Protein AF-A0A927JAA0-F1 (afdb_monomer)

Secondary structure (DSSP, 8-state):
----SSSSSSSTTS-TTHHHHHHHHHHHHHHHHHTTT---HHHHHHHHHHHHHHHHHHHHHPPP-THHHHHHHHHHHHHHHHHHHHHHHHHS-EEEE--SSS-EEEEE--SSSPPPGGG--EEESS--TT--PPPPPHHHHHHHHHHHHHHHHHHHHHHHHHHHHHHHHHHHHHSPPPP---

Mean predicted aligned error: 11.74 Å

Sequence (182 aa):
MAAREGVTRQRSGRSRTKWLTAAFWLVALAFGYRLAGTVTWVEWLLFAAVAAGLTGMWWQRRRRTRLSLVSGIACVLLAAPAVWLSVAVIRAPANLPVDSVGARVVQCGSVVAPVEASELTVSVVRGPPNESYSPVPQTWLETRCAQKLRYRLMSAAGLSVVAALIAVRAVGHFRPPAPLRD

Nearest PDB structures (foldseek):
  6ly8-assembly1_G  TM=2.386E-01  e=1.817E+00  Thermus thermophilus HB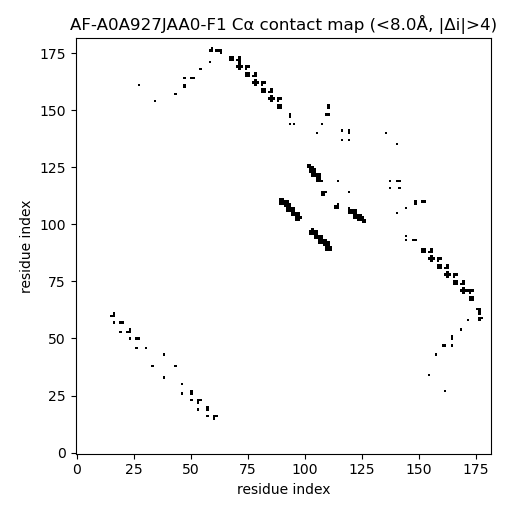8

Radius of gyration: 25.17 Å; Cα contacts (8 Å, |Δi|>4): 165; chains: 1; bounding box: 72×40×72 Å

pLDDT: mean 76.04, std 12.3, range [42.97, 90.69]

Solvent-accessible surface area (backbone atoms only — not comparable to full-atom values): 10707 Å² total; per-residue (Å²): 143,90,87,85,85,79,78,82,81,75,77,81,76,75,53,91,54,58,62,47,54,51,51,46,50,50,52,51,48,56,48,60,58,40,68,77,72,78,74,50,74,66,56,52,51,52,50,50,52,52,50,48,49,44,46,52,57,42,56,77,67,50,73,92,51,87,64,32,55,61,53,18,51,53,27,47,65,57,18,52,57,31,44,50,48,22,53,47,53,37,64,41,63,41,78,41,76,77,55,93,90,46,47,34,33,34,63,34,37,18,70,83,55,63,60,57,74,92,70,62,50,82,44,76,61,72,64,79,95,80,71,91,78,78,85,80,58,66,72,59,53,46,53,52,43,53,50,52,46,51,51,41,51,52,53,24,58,46,30,42,53,55,19,49,54,33,41,55,49,20,52,59,37,76,47,80,62,75,80,83,80,129

Foldseek 3Di:
DDDDPPDPPPPPPPPPLPVLVVVLVVLLVVVVVCLVPDDDPVNLVVSLVSLVVSLVVNLQRDDQDPCLLVLLVVLLVVLVVLLVVLVCLQQDWDWDADDDPFRKIWTFGGLVDTDDLVPIDIDGPDDDDDDDDDD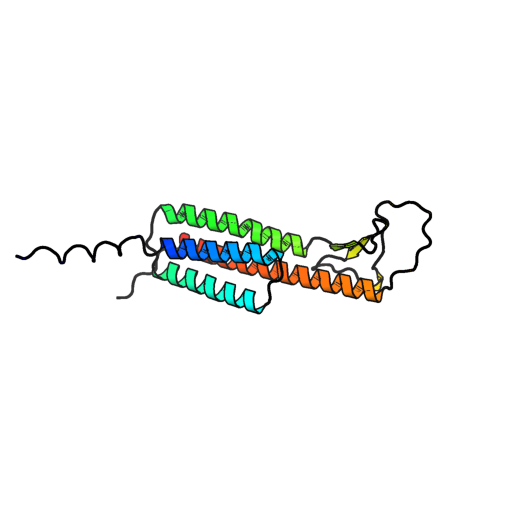DDSVVVVVVSVVSNVSSNVSSVSSNSSSVSSNSSSVSSVDHRDDDDD

Structure (mmCIF, N/CA/C/O backbone):
data_AF-A0A927JAA0-F1
#
_entry.id   AF-A0A927JAA0-F1
#
loop_
_atom_site.group_PDB
_atom_site.id
_atom_site.type_symbol
_atom_site.label_atom_id
_atom_site.label_alt_id
_atom_site.label_comp_id
_atom_site.label_asym_id
_atom_site.label_entity_id
_atom_site.label_seq_id
_atom_site.pdbx_PDB_ins_code
_atom_site.Cartn_x
_atom_site.Cartn_y
_atom_site.Cartn_z
_atom_site.occupancy
_atom_site.B_iso_or_equiv
_atom_site.auth_seq_id
_atom_site.auth_comp_id
_atom_site.auth_asym_id
_atom_site.auth_atom_id
_atom_site.pdbx_PDB_model_num
ATOM 1 N N . MET A 1 1 ? -33.475 -29.900 46.852 1.00 47.53 1 MET A N 1
ATOM 2 C CA . MET A 1 1 ? -32.516 -30.214 45.768 1.00 47.53 1 MET A CA 1
ATOM 3 C C . MET A 1 1 ? -32.702 -29.203 44.643 1.00 47.53 1 MET A C 1
ATOM 5 O O . MET A 1 1 ? -33.489 -29.441 43.745 1.00 47.53 1 MET A O 1
ATOM 9 N N . ALA A 1 2 ? -32.063 -28.037 44.733 1.00 51.12 2 ALA A N 1
ATOM 10 C CA . ALA A 1 2 ? -32.176 -26.983 43.721 1.00 51.12 2 ALA A CA 1
ATOM 11 C C . ALA A 1 2 ? -30.943 -26.076 43.805 1.00 51.12 2 ALA A C 1
ATOM 13 O O . ALA A 1 2 ? -30.966 -25.056 44.481 1.00 51.12 2 ALA A O 1
ATOM 14 N N . ALA A 1 3 ? -29.829 -26.494 43.204 1.00 50.59 3 ALA A N 1
ATOM 15 C CA . ALA A 1 3 ? -28.636 -25.654 43.092 1.00 50.59 3 ALA A CA 1
ATOM 16 C C . ALA A 1 3 ? -27.654 -26.251 42.078 1.00 50.59 3 ALA A C 1
ATOM 18 O O . ALA A 1 3 ? -26.661 -26.850 42.484 1.00 50.59 3 ALA A O 1
ATOM 19 N N . ARG A 1 4 ? -27.920 -26.139 40.764 1.00 52.31 4 ARG A N 1
ATOM 20 C CA . ARG A 1 4 ? -26.875 -26.367 39.738 1.00 52.31 4 ARG A CA 1
ATOM 21 C C . ARG A 1 4 ? -27.170 -25.841 38.324 1.00 52.31 4 ARG A C 1
ATOM 23 O O . ARG A 1 4 ? -26.596 -26.338 37.369 1.00 52.31 4 ARG A O 1
ATOM 30 N N . GLU A 1 5 ? -27.971 -24.786 38.175 1.00 49.81 5 GLU A N 1
ATOM 31 C CA . GLU A 1 5 ? -28.212 -24.154 36.857 1.00 49.81 5 GLU A CA 1
ATOM 32 C C . GLU A 1 5 ? -27.571 -22.760 36.700 1.00 49.81 5 GLU A C 1
ATOM 34 O O . GLU A 1 5 ? -27.777 -22.070 35.707 1.00 49.81 5 GLU A O 1
ATOM 39 N N . GLY A 1 6 ? -26.744 -22.327 37.657 1.00 46.19 6 GLY A N 1
ATOM 40 C CA . GLY A 1 6 ? -26.206 -20.958 37.686 1.00 46.19 6 GLY A CA 1
ATOM 41 C C . GLY A 1 6 ? -24.868 -20.714 36.973 1.00 46.19 6 GLY A C 1
ATOM 42 O O . GLY A 1 6 ? -24.450 -19.565 36.876 1.00 46.19 6 GLY A O 1
ATOM 43 N N . VAL A 1 7 ? -24.154 -21.739 36.490 1.00 50.47 7 VAL A N 1
ATOM 44 C CA . VAL A 1 7 ? -22.711 -21.589 36.168 1.00 50.47 7 VAL A CA 1
ATOM 45 C C . VAL A 1 7 ? -22.408 -21.327 34.681 1.00 50.47 7 VAL A C 1
ATOM 47 O O . VAL A 1 7 ? -21.318 -20.866 34.344 1.00 50.47 7 VAL A O 1
ATOM 50 N N . THR A 1 8 ? -23.348 -21.516 33.754 1.00 47.62 8 THR A N 1
ATOM 51 C CA . THR A 1 8 ? -23.054 -21.382 32.308 1.00 47.62 8 THR A CA 1
ATOM 52 C C . THR A 1 8 ? -23.309 -19.993 31.712 1.00 47.62 8 THR A C 1
ATOM 54 O O . THR A 1 8 ? -22.854 -19.719 30.601 1.00 47.62 8 THR A O 1
ATOM 57 N N . ARG A 1 9 ? -23.946 -19.059 32.433 1.00 46.44 9 ARG A N 1
ATOM 58 C CA . ARG A 1 9 ? -24.308 -17.733 31.881 1.00 46.44 9 ARG A CA 1
ATOM 59 C C . ARG A 1 9 ? -23.312 -16.599 32.148 1.00 46.44 9 ARG A C 1
ATOM 61 O O . ARG A 1 9 ? -23.582 -15.464 31.770 1.00 46.44 9 ARG A O 1
ATOM 68 N N . GLN A 1 10 ? -22.153 -16.879 32.748 1.00 45.16 10 GLN A N 1
ATOM 69 C CA . GLN A 1 10 ? -21.230 -15.831 33.218 1.00 45.16 10 GLN A CA 1
ATOM 70 C C . GLN A 1 10 ? -19.945 -15.655 32.379 1.00 45.16 10 GLN A C 1
ATOM 72 O O . GLN A 1 10 ? -19.089 -14.843 32.723 1.00 45.16 10 GLN A O 1
ATOM 77 N N . ARG A 1 11 ? -19.800 -16.351 31.237 1.00 44.94 11 ARG A N 1
ATOM 78 C CA . ARG A 1 11 ? -18.613 -16.238 30.351 1.00 44.94 11 ARG A CA 1
ATOM 79 C C . ARG A 1 11 ? -18.788 -15.381 29.086 1.00 44.94 11 ARG A C 1
ATOM 81 O O . ARG A 1 11 ? -17.834 -15.250 28.324 1.00 44.94 11 ARG A O 1
ATOM 88 N N . SER A 1 12 ? -19.940 -14.743 28.858 1.00 47.41 12 SER A N 1
ATOM 89 C CA . SER A 1 12 ? -20.167 -13.904 27.659 1.00 47.41 12 SER A CA 1
ATOM 90 C C . SER A 1 12 ? -19.719 -12.438 27.810 1.00 47.41 12 SER A C 1
ATOM 92 O O . SER A 1 12 ? -19.700 -11.685 26.836 1.00 47.41 12 SER A O 1
ATOM 94 N N . GLY A 1 13 ? -19.295 -12.025 29.010 1.00 42.97 13 GLY A N 1
ATOM 95 C CA . GLY A 1 13 ? -18.894 -10.647 29.327 1.00 42.97 13 GLY A CA 1
ATOM 96 C C . GLY A 1 13 ? -17.455 -10.266 28.954 1.00 42.97 13 GLY A C 1
ATOM 97 O O . GLY A 1 13 ? -17.023 -9.150 29.251 1.00 42.97 13 GLY A O 1
ATOM 98 N N . ARG A 1 14 ? -16.678 -11.150 28.308 1.00 46.53 14 ARG A N 1
ATOM 99 C CA . ARG A 1 14 ? -15.284 -10.868 27.917 1.00 46.53 14 ARG A CA 1
ATOM 100 C C . ARG A 1 14 ? -15.248 -9.951 26.689 1.00 46.53 14 ARG A C 1
ATOM 102 O O . ARG A 1 14 ? -15.023 -10.398 25.576 1.00 46.53 14 ARG A O 1
ATOM 109 N N . SER A 1 15 ? -15.511 -8.661 26.922 1.00 55.09 15 SER A N 1
ATOM 110 C CA . SER A 1 15 ? -15.335 -7.507 26.025 1.00 55.09 15 SER A CA 1
ATOM 111 C C . SER A 1 15 ? -15.461 -7.838 24.529 1.00 55.09 15 SER A C 1
ATOM 113 O O . SER A 1 15 ? -14.474 -8.080 23.833 1.00 55.09 15 SER A O 1
ATOM 115 N N . ARG A 1 16 ? -16.705 -7.802 24.038 1.00 64.12 16 ARG A N 1
ATOM 116 C CA . ARG A 1 16 ? -17.147 -8.132 22.667 1.00 64.12 16 ARG A CA 1
ATOM 117 C C . ARG A 1 16 ? -16.381 -7.428 21.531 1.00 64.12 16 ARG A C 1
ATOM 119 O O . ARG A 1 16 ? -16.588 -7.773 20.376 1.00 64.12 16 ARG A O 1
ATOM 126 N N . THR A 1 17 ? -15.533 -6.448 21.836 1.00 70.25 17 THR A N 1
ATOM 127 C CA . THR A 1 17 ? -14.719 -5.676 20.886 1.00 70.25 17 THR A CA 1
ATOM 128 C C . THR A 1 17 ? -13.230 -6.034 20.899 1.00 70.25 17 THR A C 1
ATOM 130 O O . THR A 1 17 ? -12.548 -5.727 19.925 1.00 70.25 17 THR A O 1
ATOM 133 N N . LYS A 1 18 ? -12.709 -6.710 21.938 1.00 77.12 18 LYS A N 1
ATOM 134 C CA . LYS A 1 18 ? -11.283 -7.093 22.010 1.00 77.12 18 LYS A CA 1
ATOM 135 C C . LYS A 1 18 ? -10.901 -8.085 20.912 1.00 77.12 18 LYS A C 1
ATOM 137 O O . LYS A 1 18 ? -9.881 -7.897 20.259 1.00 77.12 18 LYS A O 1
ATOM 142 N N . TRP A 1 19 ? -11.746 -9.089 20.670 1.00 81.44 19 TRP A N 1
ATOM 143 C CA . TRP A 1 19 ? -11.506 -10.077 19.614 1.00 81.44 19 TRP A CA 1
ATOM 144 C C . TRP A 1 19 ? -11.572 -9.453 18.211 1.00 81.44 19 TRP A C 1
ATOM 146 O O . TRP A 1 19 ? -10.773 -9.821 17.364 1.00 81.44 19 TRP A O 1
ATOM 156 N N . LEU A 1 20 ? -12.447 -8.460 17.982 1.00 79.75 20 LEU A N 1
ATOM 157 C CA . LEU A 1 20 ? -12.534 -7.732 16.704 1.00 79.75 20 LEU A CA 1
ATOM 158 C C . LEU A 1 20 ? -11.251 -6.953 16.406 1.00 79.75 20 LEU A C 1
ATOM 160 O O . LEU A 1 20 ? -10.805 -6.898 15.264 1.00 79.75 20 LEU A O 1
ATOM 164 N N . THR A 1 21 ? -10.657 -6.339 17.430 1.00 81.25 21 THR A N 1
ATOM 165 C CA . THR A 1 21 ? -9.373 -5.646 17.287 1.00 81.25 21 THR A CA 1
ATOM 166 C C . THR A 1 21 ? -8.230 -6.627 17.058 1.00 81.25 21 THR A C 1
ATOM 168 O O . THR A 1 21 ? -7.418 -6.388 16.172 1.00 81.25 21 THR A O 1
ATOM 171 N N . ALA A 1 22 ? -8.191 -7.746 17.787 1.00 84.19 22 ALA A N 1
ATOM 172 C CA . ALA A 1 22 ? -7.193 -8.789 17.558 1.00 84.19 22 ALA A CA 1
ATOM 173 C C . ALA A 1 22 ? -7.302 -9.381 16.142 1.00 84.19 22 ALA A C 1
ATOM 175 O O . ALA A 1 22 ? -6.302 -9.461 15.441 1.00 84.19 22 ALA A O 1
ATOM 176 N N . ALA A 1 23 ? -8.516 -9.712 15.690 1.00 84.12 23 ALA A N 1
ATOM 177 C CA . ALA A 1 23 ? -8.771 -10.225 14.347 1.00 84.12 23 ALA A CA 1
ATOM 178 C C . ALA A 1 23 ? -8.345 -9.227 13.263 1.00 84.12 23 ALA A C 1
ATOM 180 O O . ALA A 1 23 ? -7.686 -9.618 12.307 1.00 84.12 23 ALA A O 1
ATOM 181 N N . PHE A 1 24 ? -8.653 -7.936 13.433 1.00 85.06 24 PHE A N 1
ATOM 182 C CA . PHE A 1 24 ? -8.210 -6.898 12.500 1.00 85.06 24 PHE A CA 1
ATOM 183 C C . PHE A 1 24 ? -6.682 -6.854 12.381 1.00 85.06 24 PHE A C 1
ATOM 185 O O . PHE A 1 24 ? -6.163 -6.840 11.270 1.00 85.06 24 PHE A O 1
ATOM 192 N N . TRP A 1 25 ? -5.963 -6.874 13.507 1.00 84.19 25 TRP A N 1
ATOM 193 C CA . TRP A 1 25 ? -4.500 -6.846 13.488 1.00 84.19 25 TRP A CA 1
ATOM 194 C C . TRP A 1 25 ? -3.886 -8.132 12.949 1.00 84.19 25 TRP A C 1
ATOM 196 O O . TRP A 1 25 ? -2.912 -8.055 12.212 1.00 84.19 25 TRP A O 1
ATOM 206 N N . LEU A 1 26 ? -4.462 -9.297 13.250 1.00 85.75 26 LEU A N 1
ATOM 207 C CA . LEU A 1 26 ? -4.025 -10.563 12.660 1.00 85.75 26 LEU A CA 1
ATOM 208 C C . LEU A 1 26 ? -4.194 -10.551 11.141 1.00 85.75 26 LEU A C 1
ATOM 210 O O . LEU A 1 26 ? -3.274 -10.937 10.430 1.00 85.75 26 LEU A O 1
ATOM 214 N N . VAL A 1 27 ? -5.328 -10.053 10.643 1.00 84.06 27 VAL A N 1
ATOM 215 C CA . VAL A 1 27 ? -5.574 -9.904 9.203 1.00 84.06 27 VAL A CA 1
ATOM 216 C C . VAL A 1 27 ? -4.600 -8.891 8.593 1.00 84.06 27 VAL A C 1
ATOM 218 O O . VAL A 1 27 ? -3.991 -9.192 7.574 1.00 84.06 27 VAL A O 1
ATOM 221 N N . ALA A 1 28 ? -4.374 -7.740 9.234 1.00 81.25 28 ALA A N 1
ATOM 222 C CA . ALA A 1 28 ? -3.408 -6.736 8.777 1.00 81.25 28 ALA A CA 1
ATOM 223 C C . ALA A 1 28 ? -1.961 -7.261 8.752 1.00 81.25 28 ALA A C 1
ATOM 225 O O . ALA A 1 28 ? -1.243 -7.006 7.790 1.00 81.25 28 ALA A O 1
ATOM 226 N N . LEU A 1 29 ? -1.539 -8.019 9.769 1.00 81.38 29 LEU A N 1
ATOM 227 C CA . LEU A 1 29 ? -0.203 -8.617 9.850 1.00 81.38 29 LEU A CA 1
ATOM 228 C C . LEU A 1 29 ? -0.022 -9.756 8.846 1.00 81.38 29 LEU A C 1
ATOM 230 O O . LEU A 1 29 ? 0.979 -9.777 8.136 1.00 81.38 29 LEU A O 1
ATOM 234 N N . ALA A 1 30 ? -0.987 -10.674 8.747 1.00 79.81 30 ALA A N 1
ATOM 235 C CA . ALA A 1 30 ? -0.955 -11.762 7.768 1.00 79.81 30 ALA A CA 1
ATOM 236 C C . ALA A 1 30 ? -0.881 -11.211 6.340 1.00 79.81 30 ALA A C 1
ATOM 238 O O . ALA A 1 30 ? -0.156 -11.727 5.490 1.00 79.81 30 ALA A O 1
ATOM 239 N N . PHE A 1 31 ? -1.598 -10.119 6.098 1.00 76.25 31 PHE A N 1
ATOM 240 C CA . PHE A 1 31 ? -1.604 -9.444 4.821 1.00 76.25 31 PHE A CA 1
ATOM 241 C C . PHE A 1 31 ? -0.304 -8.660 4.555 1.00 76.25 31 PHE A C 1
ATOM 243 O O . PHE A 1 31 ? 0.268 -8.767 3.472 1.00 76.25 31 PHE A O 1
ATOM 250 N N . GLY A 1 32 ? 0.233 -7.958 5.560 1.00 72.00 32 GLY A N 1
ATOM 251 C CA . GLY A 1 32 ? 1.558 -7.330 5.504 1.00 72.00 32 GLY A CA 1
ATOM 252 C C . GLY A 1 32 ? 2.691 -8.331 5.249 1.00 72.00 32 GLY A C 1
ATOM 253 O O . GLY A 1 32 ? 3.619 -8.034 4.503 1.00 72.00 32 GLY A O 1
ATOM 254 N N . TYR A 1 33 ? 2.584 -9.542 5.798 1.00 72.94 33 TYR A N 1
ATOM 255 C CA . TYR A 1 33 ? 3.512 -10.641 5.529 1.00 72.94 33 TYR A CA 1
ATOM 256 C C . TYR A 1 33 ? 3.378 -11.164 4.090 1.00 72.94 33 TYR A C 1
ATOM 258 O O . TYR A 1 33 ? 4.373 -11.353 3.394 1.00 72.94 33 TYR A O 1
ATOM 266 N N . ARG A 1 34 ? 2.143 -11.344 3.604 1.00 70.56 34 ARG A N 1
ATOM 267 C CA . ARG A 1 34 ? 1.860 -11.802 2.232 1.00 70.56 34 ARG A CA 1
ATOM 268 C C . ARG A 1 34 ? 2.275 -10.797 1.155 1.00 70.56 34 ARG A C 1
ATOM 270 O O . ARG A 1 34 ? 2.647 -11.226 0.064 1.00 70.56 34 ARG A O 1
ATOM 277 N N . LEU A 1 35 ? 2.271 -9.498 1.462 1.00 65.06 35 LEU A N 1
ATOM 278 C CA . LEU A 1 35 ? 2.761 -8.406 0.605 1.00 65.06 35 LEU A CA 1
ATOM 279 C C . LEU A 1 35 ? 4.211 -8.616 0.120 1.00 65.06 35 LEU A C 1
ATOM 281 O O . LEU A 1 35 ? 4.576 -8.081 -0.924 1.00 65.06 35 LEU A O 1
ATOM 285 N N . ALA A 1 36 ? 5.014 -9.415 0.832 1.00 58.34 36 ALA A N 1
ATOM 286 C CA . ALA A 1 36 ? 6.379 -9.770 0.440 1.00 58.34 36 ALA A CA 1
ATOM 287 C C . ALA A 1 36 ? 6.467 -10.903 -0.607 1.00 58.34 36 ALA A C 1
ATOM 289 O O . ALA A 1 36 ? 7.543 -11.131 -1.154 1.00 58.34 36 ALA A O 1
ATOM 290 N N . GLY A 1 37 ? 5.368 -11.621 -0.871 1.00 55.81 37 GLY A N 1
ATOM 291 C CA . GLY A 1 37 ? 5.360 -12.857 -1.659 1.00 55.81 37 GLY A CA 1
ATOM 292 C C . GLY A 1 37 ? 4.759 -12.711 -3.052 1.00 55.81 37 GLY A C 1
ATOM 293 O O . GLY A 1 37 ? 5.485 -12.694 -4.032 1.00 55.81 37 GLY A O 1
ATOM 294 N N . THR A 1 38 ? 3.434 -12.651 -3.163 1.00 60.00 38 THR A N 1
ATOM 295 C CA . THR A 1 38 ? 2.709 -12.784 -4.445 1.00 60.00 38 THR A CA 1
ATOM 296 C C . THR A 1 38 ? 1.216 -12.506 -4.218 1.00 60.00 38 THR A C 1
ATOM 298 O O . THR A 1 38 ? 0.401 -13.423 -4.283 1.00 60.00 38 THR A O 1
ATOM 301 N N . VAL A 1 39 ? 0.830 -11.276 -3.866 1.00 64.69 39 VAL A N 1
ATOM 302 C CA . VAL A 1 39 ? -0.591 -10.977 -3.591 1.00 64.69 39 VAL A CA 1
ATOM 303 C C . VAL A 1 39 ? -1.339 -10.710 -4.895 1.00 64.69 39 VAL A C 1
ATOM 305 O O . VAL A 1 39 ? -0.998 -9.787 -5.638 1.00 64.69 39 VAL A O 1
ATOM 308 N N . THR A 1 40 ? -2.373 -11.499 -5.169 1.00 76.19 40 THR A N 1
ATOM 309 C CA . THR A 1 40 ? -3.271 -11.297 -6.316 1.00 76.19 40 THR A CA 1
ATOM 310 C C . THR A 1 40 ? -4.275 -10.168 -6.051 1.00 76.19 40 THR A C 1
ATOM 312 O O . THR A 1 40 ? -4.610 -9.864 -4.908 1.00 76.19 40 THR A O 1
ATOM 315 N N . TRP A 1 41 ? -4.811 -9.538 -7.103 1.00 69.19 41 TRP A N 1
ATOM 316 C CA . TRP A 1 41 ? -5.827 -8.477 -6.970 1.00 69.19 41 TRP A CA 1
ATOM 317 C C . TRP A 1 41 ? -7.093 -8.943 -6.222 1.00 69.19 41 TRP A C 1
ATOM 319 O O . TRP A 1 41 ? -7.732 -8.156 -5.528 1.00 69.19 41 TRP A O 1
ATOM 329 N N . VAL A 1 42 ? -7.433 -10.233 -6.313 1.00 77.62 42 VAL A N 1
ATOM 330 C CA . VAL A 1 42 ? -8.558 -10.832 -5.580 1.00 77.62 42 VAL A CA 1
ATOM 331 C C . VAL A 1 42 ? -8.280 -10.847 -4.077 1.00 77.62 42 VAL A C 1
ATOM 333 O O . VAL A 1 42 ? -9.148 -10.488 -3.285 1.00 77.62 42 VAL A O 1
ATOM 336 N N . GLU A 1 43 ? -7.060 -11.198 -3.667 1.00 79.06 43 GLU A N 1
ATOM 337 C CA . GLU A 1 43 ? -6.657 -11.179 -2.256 1.00 79.06 43 GLU A CA 1
ATOM 338 C C . GLU A 1 43 ? -6.674 -9.757 -1.674 1.00 79.06 43 GLU A C 1
ATOM 340 O O . GLU A 1 43 ? -7.047 -9.583 -0.513 1.00 79.06 43 GLU A O 1
ATOM 345 N N . TRP A 1 44 ? -6.364 -8.735 -2.484 1.00 74.12 44 TRP A N 1
ATOM 346 C CA . TRP A 1 44 ? -6.531 -7.325 -2.106 1.00 74.12 44 TRP A CA 1
ATOM 347 C C . TRP A 1 44 ? -7.984 -6.972 -1.787 1.00 74.12 44 TRP A C 1
ATOM 349 O O . TRP A 1 44 ? -8.259 -6.352 -0.757 1.00 74.12 44 TRP A O 1
ATOM 359 N N . LEU A 1 45 ? -8.920 -7.386 -2.645 1.00 79.56 45 LEU A N 1
ATOM 360 C CA . LEU A 1 45 ? -10.347 -7.138 -2.435 1.00 79.56 45 LEU A CA 1
ATOM 361 C C . LEU A 1 45 ? -10.889 -7.903 -1.230 1.00 79.56 45 LEU A C 1
ATOM 363 O O . LEU A 1 45 ? -11.639 -7.335 -0.437 1.00 79.56 45 LEU A O 1
ATOM 367 N N . LEU A 1 46 ? -10.481 -9.161 -1.054 1.00 84.00 46 LEU A N 1
ATOM 368 C CA . LEU A 1 46 ? -10.867 -9.966 0.104 1.00 84.00 46 LEU A CA 1
ATOM 369 C C . LEU A 1 46 ? -10.357 -9.345 1.406 1.00 84.00 46 LEU A C 1
ATOM 371 O O . LEU A 1 46 ? -11.126 -9.200 2.357 1.00 84.00 46 LEU A O 1
ATOM 375 N N 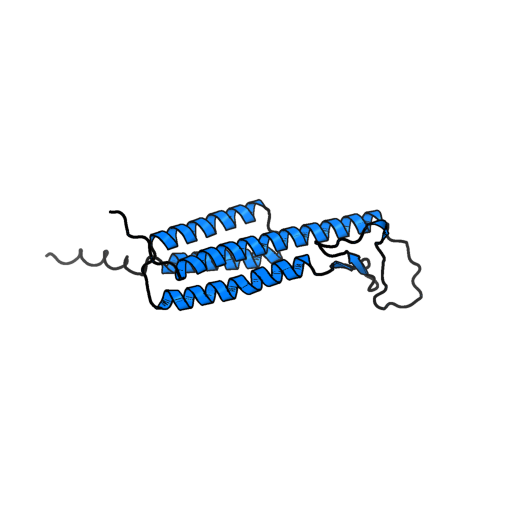. PHE A 1 47 ? -9.093 -8.917 1.441 1.00 82.38 47 PHE A N 1
ATOM 376 C CA . PHE A 1 47 ? -8.538 -8.200 2.586 1.00 82.38 47 PHE A CA 1
ATOM 377 C C . PHE A 1 47 ? -9.330 -6.925 2.881 1.00 82.38 47 PHE A C 1
ATOM 379 O O . PHE A 1 47 ? -9.752 -6.717 4.021 1.00 82.38 47 PHE A O 1
ATOM 386 N N . ALA A 1 48 ? -9.579 -6.102 1.859 1.00 81.69 48 ALA A N 1
ATOM 387 C CA . ALA A 1 48 ? -10.325 -4.861 2.013 1.00 81.69 48 ALA A CA 1
ATOM 388 C C . ALA A 1 48 ? -11.742 -5.112 2.545 1.00 81.69 48 ALA A C 1
ATOM 390 O O . ALA A 1 48 ? -12.162 -4.449 3.495 1.00 81.69 48 ALA A O 1
ATOM 391 N N . ALA A 1 49 ? -12.448 -6.108 2.006 1.00 84.62 49 ALA A N 1
ATOM 392 C CA . ALA A 1 49 ? -13.791 -6.481 2.437 1.00 84.62 49 ALA A CA 1
ATOM 393 C C . ALA A 1 49 ? -13.816 -6.975 3.894 1.00 84.62 49 ALA A C 1
ATOM 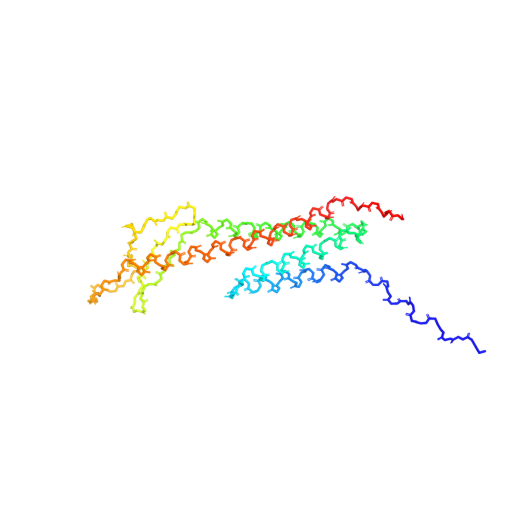395 O O . ALA A 1 49 ? -14.626 -6.500 4.695 1.00 84.62 49 ALA A O 1
ATOM 396 N N . VAL A 1 50 ? -12.903 -7.877 4.273 1.00 86.06 50 VAL A N 1
ATOM 397 C CA . VAL A 1 50 ? -12.818 -8.414 5.643 1.00 86.06 50 VAL A CA 1
ATOM 398 C C . VAL A 1 50 ? -12.446 -7.314 6.639 1.00 86.06 50 VAL A C 1
ATOM 400 O O . VAL A 1 50 ? -13.091 -7.170 7.681 1.00 86.06 50 VAL A O 1
ATOM 403 N N . ALA A 1 51 ? -11.441 -6.495 6.324 1.00 83.50 51 ALA A N 1
ATOM 404 C CA . ALA A 1 51 ? -10.996 -5.401 7.182 1.00 83.50 51 ALA A CA 1
ATOM 405 C C . ALA A 1 51 ? -12.069 -4.308 7.334 1.00 83.50 51 ALA A C 1
ATOM 407 O O . ALA A 1 51 ? -12.279 -3.802 8.445 1.00 83.50 51 ALA A O 1
ATOM 408 N N . ALA A 1 52 ? -12.782 -3.974 6.253 1.00 82.19 52 ALA A N 1
ATOM 409 C CA . ALA A 1 52 ? -13.915 -3.054 6.283 1.00 82.19 52 ALA A CA 1
ATOM 410 C C . ALA A 1 52 ? -15.066 -3.616 7.128 1.00 82.19 52 ALA A C 1
ATOM 412 O O . ALA A 1 52 ? -15.569 -2.913 8.005 1.00 82.19 52 ALA A O 1
ATOM 413 N N . GLY A 1 53 ? -15.419 -4.894 6.955 1.00 83.31 53 GLY A N 1
ATOM 414 C CA . GLY A 1 53 ? -16.440 -5.572 7.759 1.00 83.31 53 GLY A CA 1
ATOM 415 C C . GLY A 1 53 ? -16.102 -5.582 9.252 1.00 83.31 53 GLY A C 1
ATOM 416 O O . GLY A 1 53 ? -16.930 -5.203 10.085 1.00 83.31 53 GLY A O 1
ATOM 417 N N . LEU A 1 54 ? -14.859 -5.923 9.610 1.00 83.50 54 LEU A N 1
ATOM 418 C CA . LEU A 1 54 ? -14.374 -5.874 10.995 1.00 83.50 54 LEU A CA 1
ATOM 419 C C . LEU A 1 54 ? -14.401 -4.454 11.572 1.00 83.50 54 LEU A C 1
ATOM 421 O O . LEU A 1 54 ? -14.721 -4.271 12.749 1.00 83.50 54 LEU A O 1
ATOM 425 N N . THR A 1 55 ? -14.077 -3.446 10.763 1.00 83.62 55 THR A N 1
ATOM 426 C CA . THR A 1 55 ? -14.088 -2.038 11.183 1.00 83.62 55 THR A CA 1
ATOM 427 C C . THR A 1 55 ? -15.513 -1.515 11.360 1.00 83.62 55 THR A C 1
ATOM 429 O O . THR A 1 55 ? -15.793 -0.872 12.372 1.00 83.62 55 THR A O 1
ATOM 432 N N . GLY A 1 56 ? -16.431 -1.862 10.457 1.00 78.94 56 GLY A N 1
ATOM 433 C CA . GLY A 1 56 ? -17.853 -1.526 10.553 1.00 78.94 56 GLY A CA 1
ATOM 434 C C . GLY A 1 56 ? -18.528 -2.179 11.761 1.00 78.94 56 GLY A C 1
ATOM 435 O O . GLY A 1 56 ? -19.146 -1.489 12.574 1.00 78.94 56 GLY A O 1
ATOM 436 N N . MET A 1 57 ? -18.324 -3.487 11.962 1.00 82.06 57 MET A N 1
ATOM 437 C CA . MET A 1 57 ? -18.820 -4.193 13.154 1.00 82.06 57 MET A CA 1
ATOM 438 C C . MET A 1 57 ? -18.234 -3.621 14.449 1.00 82.06 57 MET A C 1
ATOM 440 O O . MET A 1 57 ? -18.924 -3.542 15.470 1.00 82.06 57 MET A O 1
ATOM 444 N N . TRP A 1 58 ? -16.961 -3.214 14.425 1.00 83.75 58 TRP A N 1
ATOM 445 C CA . TRP A 1 58 ? -16.336 -2.549 15.562 1.00 83.75 58 TRP A CA 1
ATOM 446 C C . TRP A 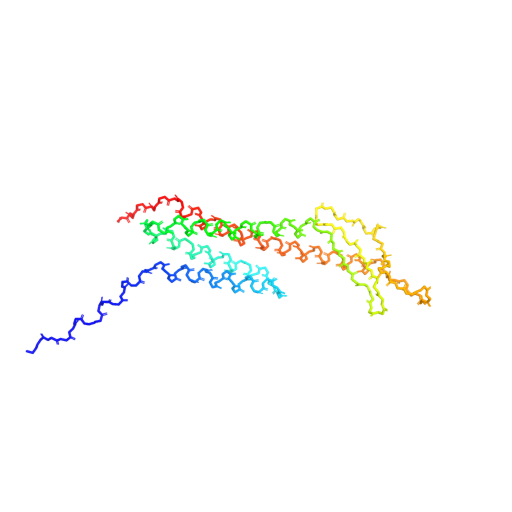1 58 ? -16.972 -1.179 15.828 1.00 83.75 58 TRP A C 1
ATOM 448 O O . TRP A 1 58 ? -17.286 -0.895 16.982 1.00 83.75 58 TRP A O 1
ATOM 458 N N . TRP A 1 59 ? -17.248 -0.369 14.798 1.00 81.06 59 TRP A N 1
ATOM 459 C CA . TRP A 1 59 ? -17.935 0.924 14.944 1.00 81.06 59 TRP A CA 1
ATOM 460 C C . TRP A 1 59 ? -19.313 0.792 15.586 1.00 81.06 59 TRP A C 1
ATOM 462 O O . TRP A 1 59 ? -19.627 1.564 16.487 1.00 81.06 59 TRP A O 1
ATOM 472 N N . GLN A 1 60 ? -20.104 -0.200 15.179 1.00 78.44 60 GLN A N 1
ATOM 473 C CA . GLN A 1 60 ? -21.449 -0.422 15.723 1.00 78.44 60 GLN A CA 1
ATOM 474 C C . GLN A 1 60 ? -21.438 -0.864 17.192 1.00 78.44 60 GLN A C 1
ATOM 476 O O . GLN A 1 60 ? -22.363 -0.571 17.943 1.00 78.44 60 GLN A O 1
ATOM 481 N N . ARG A 1 61 ? -20.398 -1.589 17.620 1.00 74.75 61 ARG A N 1
ATOM 482 C CA . ARG A 1 61 ? -20.324 -2.195 18.963 1.00 74.75 61 ARG A CA 1
ATOM 483 C C . ARG A 1 61 ? -19.399 -1.445 19.922 1.00 74.75 61 ARG A C 1
ATOM 485 O O . ARG A 1 61 ? -19.224 -1.887 21.063 1.00 74.75 61 ARG A O 1
ATOM 492 N N . ARG A 1 62 ? -18.762 -0.353 19.484 1.00 73.88 62 ARG A N 1
ATOM 493 C CA . ARG A 1 62 ? -17.784 0.374 20.303 1.00 73.88 62 ARG A CA 1
ATOM 494 C C . ARG A 1 62 ? -18.475 1.104 21.451 1.00 73.88 62 ARG A C 1
ATOM 496 O O . ARG A 1 62 ? -19.440 1.833 21.260 1.00 73.88 62 ARG A O 1
ATOM 503 N N . ARG A 1 63 ? -17.915 0.962 22.651 1.00 68.12 63 ARG A N 1
ATOM 504 C CA . ARG A 1 63 ? -18.218 1.828 23.797 1.00 68.12 63 ARG A CA 1
ATOM 505 C C . ARG A 1 63 ? -17.069 2.807 23.981 1.00 68.12 63 ARG A C 1
ATOM 507 O O . ARG A 1 63 ? -15.912 2.443 23.766 1.00 68.12 63 ARG A O 1
ATOM 514 N N . ARG A 1 64 ? -17.382 4.041 24.372 1.00 66.56 64 ARG A N 1
ATOM 515 C CA . ARG A 1 64 ? -16.369 5.070 24.625 1.00 66.56 64 ARG A CA 1
ATOM 516 C C . ARG A 1 64 ? -15.555 4.661 25.856 1.00 66.56 64 ARG A C 1
ATOM 518 O O . ARG A 1 64 ? -16.101 4.525 26.944 1.00 66.56 64 ARG A O 1
ATOM 525 N N . THR A 1 65 ? -14.260 4.430 25.682 1.00 68.12 65 THR A N 1
ATOM 526 C CA . THR A 1 65 ? -13.323 4.140 26.776 1.00 68.12 65 THR A CA 1
ATOM 527 C C . THR A 1 65 ? -12.153 5.115 26.702 1.00 68.12 65 THR A C 1
ATOM 529 O O . THR A 1 65 ? -11.786 5.559 25.612 1.00 68.12 65 THR A O 1
ATOM 532 N N . ARG A 1 66 ? -11.542 5.456 27.847 1.00 67.81 66 ARG A N 1
ATOM 533 C CA . ARG A 1 66 ? -10.367 6.355 27.891 1.00 67.81 66 ARG A CA 1
ATOM 534 C C . ARG A 1 66 ? -9.197 5.837 27.035 1.00 67.81 66 ARG A C 1
ATOM 536 O O . ARG A 1 66 ? -8.465 6.622 26.451 1.00 67.81 66 ARG A O 1
ATOM 543 N N . LEU A 1 67 ? -9.099 4.517 26.865 1.00 70.56 67 LEU A N 1
ATOM 544 C CA . LEU A 1 67 ? -8.108 3.840 26.017 1.00 70.56 67 LEU A CA 1
ATOM 545 C C . LEU A 1 67 ? -8.344 4.010 24.502 1.00 70.56 67 LEU A C 1
ATOM 547 O O . LEU A 1 67 ? -7.489 3.622 23.703 1.00 70.56 67 LEU A O 1
ATOM 551 N N . SER A 1 68 ? -9.483 4.574 24.083 1.00 69.50 68 SER A N 1
ATOM 552 C CA . SER A 1 68 ? -9.772 4.801 22.661 1.00 69.50 68 SER A CA 1
ATOM 553 C C . SER A 1 68 ? -8.809 5.802 22.024 1.00 69.50 68 SER A C 1
ATOM 555 O O . SER A 1 68 ? -8.369 5.543 20.911 1.00 69.50 68 SER A O 1
ATOM 557 N N . LEU A 1 69 ? -8.400 6.856 22.741 1.00 73.69 69 LEU A N 1
ATOM 558 C CA . LEU A 1 69 ? -7.434 7.850 22.254 1.00 73.69 69 LEU A CA 1
ATOM 559 C C . LEU A 1 69 ? -6.062 7.227 21.983 1.00 73.69 69 LEU A C 1
ATOM 561 O O . LEU A 1 69 ? -5.534 7.378 20.888 1.00 73.69 69 LEU A O 1
ATOM 565 N N . VAL A 1 70 ? -5.527 6.458 22.940 1.00 78.19 70 VAL A N 1
ATOM 566 C CA . VAL A 1 70 ? -4.240 5.751 22.789 1.00 78.19 70 VAL A CA 1
ATOM 567 C C . VAL A 1 70 ? -4.286 4.791 21.599 1.00 78.19 70 VAL A C 1
ATOM 569 O O . VAL A 1 70 ? -3.367 4.753 20.787 1.00 78.19 70 VAL A O 1
ATOM 572 N N . SER A 1 71 ? -5.394 4.062 21.450 1.00 75.00 71 SER A N 1
ATOM 573 C CA . SER A 1 71 ? -5.588 3.144 20.321 1.00 75.00 71 SER A CA 1
ATOM 574 C C . SER A 1 71 ? -5.697 3.887 18.982 1.00 75.00 71 SER A C 1
ATOM 576 O O . SER A 1 71 ? -5.171 3.417 17.976 1.00 75.00 71 SER A O 1
ATOM 578 N N . GLY A 1 72 ? -6.347 5.055 18.964 1.00 76.25 72 GLY A N 1
ATOM 579 C CA . GLY A 1 72 ? -6.437 5.923 17.790 1.00 76.25 72 GLY A CA 1
ATOM 580 C C . GLY A 1 72 ? -5.075 6.463 17.364 1.00 76.25 72 GLY A C 1
ATOM 581 O O . GLY A 1 72 ? -4.729 6.358 16.190 1.00 76.25 72 GLY A O 1
ATOM 582 N N . ILE A 1 73 ? -4.278 6.955 18.317 1.00 78.50 73 ILE A N 1
ATOM 583 C CA . ILE A 1 73 ? -2.897 7.406 18.082 1.00 78.50 73 ILE A CA 1
ATOM 584 C C . ILE A 1 73 ? -2.050 6.257 17.528 1.00 78.50 73 ILE A C 1
ATOM 586 O O . ILE A 1 73 ? -1.381 6.435 16.515 1.00 78.50 73 ILE A O 1
ATOM 590 N N . ALA A 1 74 ? -2.137 5.061 18.120 1.00 79.12 74 ALA A N 1
ATOM 591 C CA . ALA A 1 74 ? -1.434 3.883 17.615 1.00 79.12 74 ALA A CA 1
ATOM 592 C C . ALA A 1 74 ? -1.828 3.544 16.164 1.00 79.12 74 ALA A C 1
ATOM 594 O O . ALA A 1 74 ? -0.964 3.219 15.355 1.00 79.12 74 ALA A O 1
ATOM 595 N N . CYS A 1 75 ? -3.109 3.675 15.800 1.00 80.94 75 CYS A N 1
ATOM 596 C CA . CYS A 1 75 ? -3.542 3.489 14.412 1.00 80.94 75 CYS A CA 1
ATOM 597 C C . CYS A 1 75 ? -2.927 4.546 13.478 1.00 80.94 75 CYS A C 1
ATOM 599 O O . CYS A 1 75 ? -2.417 4.189 12.421 1.00 80.94 75 CYS A O 1
ATOM 601 N N . VAL A 1 76 ? -2.916 5.828 13.858 1.00 80.69 76 VAL A N 1
ATOM 602 C CA . VAL A 1 76 ? -2.295 6.891 13.039 1.00 80.69 76 VAL A CA 1
ATOM 603 C C . VAL A 1 76 ? -0.797 6.643 12.849 1.00 80.69 76 VAL A C 1
ATOM 605 O O . VAL A 1 76 ? -0.306 6.722 11.722 1.00 80.69 76 VAL A O 1
ATOM 608 N N . LEU A 1 77 ? -0.090 6.275 13.921 1.00 82.88 77 LEU A N 1
ATOM 609 C CA . LEU A 1 77 ? 1.339 5.954 13.878 1.00 82.88 77 LEU A CA 1
ATOM 610 C C . LEU A 1 77 ? 1.655 4.762 12.968 1.00 82.88 77 LEU A C 1
ATOM 612 O O . LEU A 1 77 ? 2.749 4.705 12.423 1.00 82.88 77 LEU A O 1
ATOM 616 N N . LEU A 1 78 ? 0.713 3.836 12.773 1.00 77.06 78 LEU A N 1
ATOM 617 C CA . LEU A 1 78 ? 0.868 2.702 11.856 1.00 77.06 78 LEU A CA 1
ATOM 618 C C . LEU A 1 78 ? 0.439 3.030 10.419 1.00 77.06 78 LEU A C 1
ATOM 620 O O . LEU A 1 78 ? 1.005 2.485 9.473 1.00 77.06 78 LEU A O 1
ATOM 624 N N . ALA A 1 79 ? -0.512 3.947 10.227 1.00 81.81 79 ALA A N 1
ATOM 625 C CA . ALA A 1 79 ? -0.904 4.413 8.897 1.00 81.81 79 ALA A CA 1
ATOM 626 C C . ALA A 1 79 ? 0.181 5.288 8.247 1.00 81.81 79 ALA A C 1
ATOM 628 O O . ALA A 1 79 ? 0.455 5.143 7.057 1.00 81.81 79 ALA A O 1
ATOM 629 N N . ALA A 1 80 ? 0.825 6.167 9.020 1.00 80.44 80 ALA A N 1
ATOM 630 C CA . ALA A 1 80 ? 1.846 7.088 8.521 1.00 80.44 80 ALA A CA 1
ATOM 631 C C . ALA A 1 80 ? 3.012 6.402 7.769 1.00 80.44 80 ALA A C 1
ATOM 633 O O . ALA A 1 80 ? 3.285 6.806 6.635 1.00 80.44 80 ALA A O 1
ATOM 634 N N . PRO A 1 81 ? 3.672 5.349 8.299 1.00 79.50 81 PRO A N 1
ATOM 635 C CA . PRO A 1 81 ? 4.734 4.658 7.577 1.00 79.50 81 PRO A CA 1
ATOM 636 C C . PRO A 1 81 ? 4.211 3.936 6.333 1.00 79.50 81 PRO A C 1
ATOM 638 O O . PRO A 1 81 ? 4.913 3.903 5.330 1.00 79.50 81 PRO A O 1
ATOM 641 N N . ALA A 1 82 ? 2.981 3.410 6.340 1.00 80.44 82 ALA A N 1
ATOM 642 C CA . ALA A 1 82 ? 2.396 2.785 5.152 1.00 80.44 82 ALA A CA 1
ATOM 643 C C . ALA A 1 82 ? 2.182 3.804 4.016 1.00 80.44 82 ALA A C 1
ATOM 645 O O . ALA A 1 82 ? 2.519 3.523 2.863 1.00 80.44 82 ALA A O 1
ATOM 646 N N . VAL A 1 83 ? 1.704 5.014 4.335 1.00 84.19 83 VAL A N 1
ATOM 647 C CA . VAL A 1 83 ? 1.602 6.119 3.363 1.00 84.19 83 VAL A CA 1
ATOM 648 C C . VAL A 1 83 ? 2.987 6.528 2.870 1.00 84.19 83 VAL A C 1
ATOM 650 O O . VAL A 1 83 ? 3.211 6.611 1.662 1.00 84.19 83 VAL A O 1
ATOM 653 N N . TRP A 1 84 ? 3.930 6.734 3.791 1.00 88.62 84 TRP A N 1
ATOM 654 C CA . TRP A 1 84 ? 5.302 7.104 3.454 1.00 88.62 84 TRP A CA 1
ATOM 655 C C . TRP A 1 84 ? 5.953 6.085 2.513 1.00 88.62 84 TRP A C 1
ATOM 657 O O . TRP A 1 84 ? 6.495 6.462 1.477 1.00 88.62 84 TRP A O 1
ATOM 667 N N . LEU A 1 85 ? 5.842 4.791 2.825 1.00 84.31 85 LEU A N 1
ATOM 668 C CA . LEU A 1 85 ? 6.369 3.705 2.000 1.00 84.31 85 LEU A CA 1
ATOM 669 C C . LEU A 1 85 ? 5.691 3.641 0.630 1.00 84.31 85 LEU A C 1
ATOM 671 O O . LEU A 1 85 ? 6.383 3.459 -0.367 1.00 84.31 85 LEU A O 1
ATOM 675 N N . SER A 1 86 ? 4.372 3.851 0.557 1.00 85.44 86 SER A N 1
ATOM 676 C CA . SER A 1 86 ? 3.650 3.920 -0.725 1.00 85.44 86 SER A CA 1
ATOM 677 C C . SER A 1 86 ? 4.255 4.993 -1.632 1.00 85.44 86 SER A C 1
ATOM 679 O O . SER A 1 86 ? 4.564 4.744 -2.796 1.00 85.44 86 SER A O 1
ATOM 681 N N . VAL A 1 87 ? 4.486 6.182 -1.071 1.00 87.06 87 VAL A N 1
ATOM 682 C CA . VAL A 1 87 ? 5.078 7.316 -1.785 1.00 87.06 87 VAL A CA 1
ATOM 683 C C . VAL A 1 87 ? 6.542 7.048 -2.147 1.00 87.06 87 VAL A C 1
ATOM 685 O O . VAL A 1 87 ? 6.962 7.343 -3.267 1.00 87.06 87 VAL A O 1
ATOM 688 N N . ALA A 1 88 ? 7.317 6.461 -1.233 1.00 86.81 88 ALA A N 1
ATOM 689 C CA . ALA A 1 88 ? 8.717 6.125 -1.465 1.00 86.81 88 ALA A CA 1
ATOM 690 C C . ALA A 1 88 ? 8.880 5.114 -2.612 1.00 86.81 88 ALA A C 1
ATOM 692 O O . ALA A 1 88 ? 9.720 5.314 -3.487 1.00 86.81 88 ALA A O 1
ATOM 693 N N . VAL A 1 89 ? 8.043 4.072 -2.661 1.00 87.19 89 VAL A N 1
ATOM 694 C CA . VAL A 1 89 ? 8.059 3.055 -3.729 1.00 87.19 89 VAL A CA 1
ATOM 695 C C . VAL A 1 89 ? 7.735 3.661 -5.096 1.00 87.19 89 VAL A C 1
ATOM 697 O O . VAL A 1 89 ? 8.351 3.284 -6.093 1.00 87.19 89 VAL A O 1
ATOM 700 N N . ILE A 1 90 ? 6.800 4.612 -5.141 1.00 88.44 90 ILE A N 1
ATOM 701 C CA . ILE A 1 90 ? 6.401 5.317 -6.365 1.00 88.44 90 ILE A CA 1
ATOM 702 C C . ILE A 1 90 ? 7.534 6.210 -6.894 1.00 88.44 90 ILE A C 1
ATOM 704 O O . ILE A 1 90 ? 7.750 6.264 -8.105 1.00 88.44 90 ILE A O 1
ATOM 708 N N . ARG A 1 91 ? 8.252 6.904 -6.000 1.00 90.69 91 ARG A N 1
ATOM 709 C CA . ARG A 1 91 ? 9.292 7.885 -6.362 1.00 90.69 91 ARG A CA 1
ATOM 710 C C . ARG A 1 91 ? 10.677 7.286 -6.578 1.00 90.69 91 ARG A C 1
ATOM 712 O O . ARG A 1 91 ? 11.481 7.884 -7.284 1.00 90.69 91 ARG A O 1
ATOM 719 N N . ALA A 1 92 ? 10.983 6.145 -5.970 1.00 87.81 92 ALA A N 1
ATOM 720 C CA . ALA A 1 92 ? 12.305 5.551 -6.098 1.00 87.81 92 ALA A CA 1
ATOM 721 C C . ALA A 1 92 ? 12.551 5.064 -7.542 1.00 87.81 92 ALA A C 1
ATOM 723 O O . ALA A 1 92 ? 11.676 4.405 -8.110 1.00 87.81 92 ALA A O 1
ATOM 724 N N . PRO A 1 93 ? 13.739 5.290 -8.128 1.00 86.69 93 PRO A N 1
ATOM 725 C CA . PRO A 1 93 ? 14.146 4.612 -9.357 1.00 86.69 93 PRO A CA 1
ATOM 726 C C . PRO A 1 93 ? 14.316 3.102 -9.119 1.00 86.69 93 PRO A C 1
ATOM 728 O O . PRO A 1 93 ? 14.412 2.633 -7.972 1.00 86.69 93 PRO A O 1
ATOM 731 N N . ALA A 1 94 ? 14.275 2.300 -10.184 1.00 86.56 94 ALA A N 1
ATOM 732 C CA . ALA A 1 94 ? 14.419 0.849 -10.091 1.00 86.56 94 ALA A CA 1
ATOM 733 C C . ALA A 1 94 ? 15.681 0.374 -10.803 1.00 86.56 94 ALA A C 1
ATOM 735 O O . ALA A 1 94 ? 15.780 0.488 -12.014 1.00 86.56 94 ALA A O 1
ATOM 736 N N . ASN A 1 95 ? 16.597 -0.247 -10.060 1.00 86.69 95 ASN A N 1
ATOM 737 C CA . ASN A 1 95 ? 17.797 -0.842 -10.642 1.00 86.69 95 ASN A CA 1
ATOM 738 C C . ASN A 1 95 ? 17.591 -2.344 -10.843 1.00 86.69 95 ASN A C 1
ATOM 740 O O . ASN A 1 95 ? 17.050 -3.023 -9.959 1.00 86.69 95 ASN A O 1
ATOM 744 N N . LEU A 1 96 ? 17.977 -2.865 -12.001 1.00 84.25 96 LEU A N 1
ATOM 745 C CA . LEU A 1 96 ? 17.867 -4.275 -12.369 1.00 84.25 96 LEU A CA 1
ATOM 746 C C . LEU A 1 96 ? 19.249 -4.831 -12.713 1.00 84.25 96 LEU A C 1
ATOM 748 O O . LEU A 1 96 ? 19.872 -4.283 -13.617 1.00 84.25 96 LEU A O 1
ATOM 752 N N . PRO A 1 97 ? 19.728 -5.893 -12.042 1.00 84.00 97 PRO A N 1
ATOM 753 C CA . PRO A 1 97 ? 20.930 -6.581 -12.489 1.00 84.00 97 PRO A CA 1
ATOM 754 C C . PRO A 1 97 ? 20.643 -7.281 -13.819 1.00 84.00 97 PRO A C 1
ATOM 756 O O . PRO A 1 97 ? 19.581 -7.892 -13.976 1.00 84.00 97 PRO A O 1
ATOM 759 N N . VAL A 1 98 ? 21.572 -7.179 -14.766 1.00 80.00 98 VAL A N 1
ATOM 760 C CA . VAL A 1 98 ? 21.430 -7.805 -16.092 1.00 80.00 98 VAL A CA 1
ATOM 761 C C . VAL A 1 98 ? 22.304 -9.034 -16.299 1.00 80.00 98 VAL A C 1
ATOM 763 O O . VAL A 1 98 ? 22.025 -9.809 -17.204 1.00 80.00 98 VAL A O 1
ATOM 766 N N . ASP A 1 99 ? 23.279 -9.279 -15.421 1.00 73.62 99 ASP A N 1
ATOM 767 C CA . ASP A 1 99 ? 24.210 -10.403 -15.537 1.00 73.62 99 ASP A CA 1
ATOM 768 C C . ASP A 1 99 ? 24.526 -11.054 -14.192 1.00 73.62 99 ASP A C 1
ATOM 770 O O . ASP A 1 99 ? 24.311 -10.472 -13.129 1.00 73.62 99 ASP A O 1
ATOM 774 N N . SER A 1 100 ? 25.054 -12.280 -14.257 1.00 61.41 100 SER A N 1
ATOM 775 C CA . SER A 1 100 ? 25.489 -13.057 -13.085 1.00 61.41 100 SER A CA 1
ATOM 776 C C . SER A 1 100 ? 26.999 -12.997 -12.817 1.00 61.41 100 SER A C 1
ATOM 778 O O . SER A 1 100 ? 27.412 -13.347 -11.717 1.00 61.41 100 SER A O 1
ATOM 780 N N . VAL A 1 101 ? 27.819 -12.550 -13.781 1.00 60.62 101 VAL A N 1
ATOM 781 C CA . VAL A 1 101 ? 29.301 -12.577 -13.688 1.00 60.62 101 VAL A CA 1
ATOM 782 C C . VAL A 1 101 ? 29.923 -11.194 -13.408 1.00 60.62 101 VAL A C 1
ATOM 784 O O . VAL A 1 101 ? 31.120 -11.069 -13.189 1.00 60.62 101 VAL A O 1
ATOM 787 N N . GLY A 1 102 ? 29.111 -10.139 -13.312 1.00 64.75 102 GLY A N 1
ATOM 788 C CA . GLY A 1 102 ? 29.561 -8.790 -12.964 1.00 64.75 102 GLY A CA 1
ATOM 789 C C . GLY A 1 102 ? 28.388 -7.870 -12.637 1.00 64.75 102 GLY A C 1
ATOM 790 O O . GLY A 1 102 ? 27.251 -8.130 -13.030 1.00 64.75 102 GLY A O 1
ATOM 791 N N . ALA A 1 103 ? 28.640 -6.784 -11.906 1.00 71.38 103 ALA A N 1
ATOM 792 C CA . ALA A 1 103 ? 27.589 -5.861 -11.484 1.00 71.38 103 ALA A CA 1
ATOM 793 C C . ALA A 1 103 ? 27.249 -4.853 -12.598 1.00 71.38 103 ALA A C 1
ATOM 795 O O . ALA A 1 103 ? 27.612 -3.681 -12.541 1.00 71.38 103 ALA A O 1
ATOM 796 N N . ARG A 1 104 ? 26.541 -5.308 -13.637 1.00 79.31 104 ARG A N 1
ATOM 797 C CA . ARG A 1 104 ? 25.871 -4.423 -14.603 1.00 79.31 104 ARG A CA 1
ATOM 798 C C . ARG A 1 104 ? 24.429 -4.205 -14.180 1.00 79.31 104 ARG A C 1
ATOM 800 O O . ARG A 1 104 ? 23.727 -5.163 -13.843 1.00 79.31 104 ARG A O 1
ATOM 807 N N . VAL A 1 105 ? 23.988 -2.950 -14.199 1.00 84.81 105 VAL A N 1
ATOM 808 C CA . VAL A 1 105 ? 22.616 -2.597 -13.829 1.00 84.81 105 VAL A CA 1
ATOM 809 C C . VAL A 1 105 ? 21.955 -1.713 -14.869 1.00 84.81 105 VAL A C 1
ATOM 811 O O . VAL A 1 105 ? 22.579 -0.837 -15.469 1.00 84.81 105 VAL A O 1
ATOM 814 N N . VAL A 1 106 ? 20.658 -1.933 -15.029 1.00 86.19 106 VAL A N 1
ATOM 815 C CA . VAL A 1 106 ? 19.766 -1.082 -15.812 1.00 86.19 106 VAL A CA 1
ATOM 816 C C . VAL A 1 106 ? 18.981 -0.219 -14.856 1.00 86.19 106 VAL A C 1
ATOM 818 O O . VAL A 1 106 ? 18.383 -0.728 -13.902 1.00 86.19 106 VAL A O 1
ATOM 821 N N . GLN A 1 107 ? 18.986 1.078 -15.126 1.00 87.44 107 GLN A N 1
ATOM 822 C CA . GLN A 1 107 ? 18.247 2.054 -14.352 1.00 87.44 107 GLN A CA 1
ATOM 823 C C . GLN A 1 107 ? 16.917 2.334 -15.047 1.00 87.44 107 GLN A C 1
ATOM 825 O O . GLN A 1 107 ? 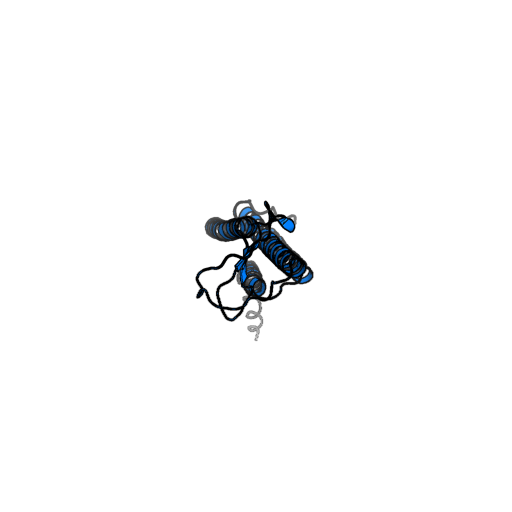16.852 3.020 -16.060 1.00 87.44 107 GLN A O 1
ATOM 830 N N . CYS A 1 108 ? 15.841 1.787 -14.494 1.00 87.94 108 CYS A N 1
ATOM 831 C CA . CYS A 1 108 ? 14.497 2.196 -14.859 1.00 87.94 108 CYS A CA 1
ATOM 832 C C . CYS A 1 108 ? 14.134 3.461 -14.067 1.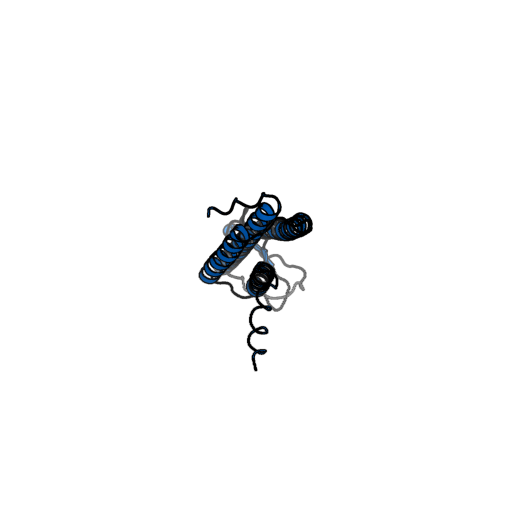00 87.94 108 CYS A C 1
ATOM 834 O O . CYS A 1 108 ? 14.496 3.598 -12.888 1.00 87.94 108 CYS A O 1
ATOM 836 N N . GLY A 1 109 ? 13.354 4.344 -14.690 1.00 88.38 109 GLY A N 1
ATOM 837 C CA . GLY A 1 109 ? 12.753 5.496 -14.021 1.00 88.38 109 GLY A CA 1
ATOM 838 C C . GLY A 1 109 ? 11.850 5.128 -12.839 1.00 88.38 109 GLY A C 1
ATOM 839 O O . GLY A 1 109 ? 11.666 3.962 -12.472 1.00 88.38 109 GLY A O 1
ATOM 840 N N . SER A 1 110 ? 11.281 6.155 -12.220 1.00 88.12 110 SER A N 1
ATOM 841 C CA . SER A 1 110 ? 10.264 5.980 -11.179 1.00 88.12 110 SER A CA 1
ATOM 842 C C . SER A 1 110 ? 8.887 5.733 -11.808 1.00 88.12 110 SER A C 1
ATOM 844 O O . SER A 1 110 ? 8.727 5.807 -13.023 1.00 88.12 110 SER A O 1
ATOM 846 N N . VAL A 1 111 ? 7.862 5.459 -10.997 1.00 88.44 111 VAL A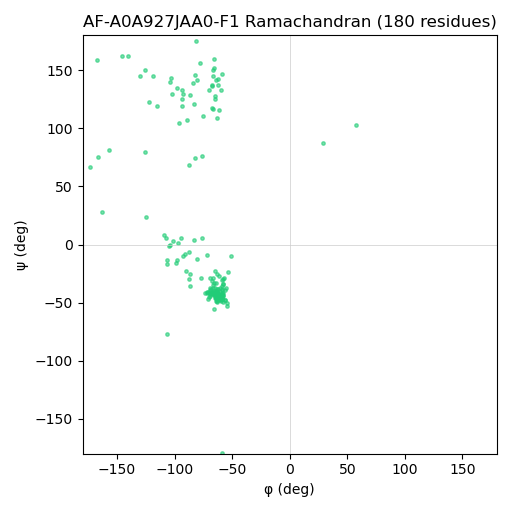 N 1
ATOM 847 C CA . VAL A 1 111 ? 6.488 5.304 -11.514 1.00 88.44 111 VAL A CA 1
ATOM 848 C C . VAL A 1 111 ? 5.920 6.639 -12.016 1.00 88.44 111 VAL A C 1
ATOM 850 O O . VAL A 1 111 ? 5.098 6.648 -12.923 1.00 88.44 111 VAL A O 1
ATOM 853 N N . VAL A 1 112 ? 6.359 7.764 -11.441 1.00 89.19 112 VAL A N 1
ATOM 854 C CA . VAL A 1 112 ? 5.871 9.116 -11.793 1.00 89.19 112 VAL A CA 1
ATOM 855 C C . VAL A 1 112 ? 6.638 9.710 -12.967 1.00 89.19 112 VAL A C 1
ATOM 857 O O . VAL A 1 112 ? 6.065 10.418 -13.784 1.00 89.19 112 VAL A O 1
ATOM 860 N N . ALA A 1 113 ? 7.931 9.419 -13.035 1.00 90.44 113 ALA A N 1
ATOM 861 C CA . ALA A 1 113 ? 8.816 9.833 -14.110 1.00 90.44 113 ALA A CA 1
ATOM 862 C C . ALA A 1 113 ? 9.499 8.574 -14.661 1.00 90.44 113 ALA A C 1
ATOM 864 O O . ALA A 1 113 ? 10.615 8.250 -14.225 1.00 90.44 113 ALA A O 1
ATOM 865 N N . PRO A 1 114 ? 8.797 7.796 -15.510 1.00 85.56 114 PRO A N 1
ATOM 866 C CA . PRO A 1 114 ? 9.405 6.679 -16.212 1.00 85.56 114 PRO A CA 1
ATOM 867 C C . PRO A 1 114 ? 10.434 7.217 -17.212 1.00 85.56 114 PRO A C 1
ATOM 869 O O . PRO A 1 114 ? 10.247 8.279 -17.793 1.00 85.56 114 PRO A O 1
ATOM 872 N N . VAL A 1 115 ? 11.524 6.477 -17.388 1.00 87.31 115 VAL A N 1
ATOM 873 C CA . VAL A 1 115 ? 12.522 6.753 -18.432 1.00 87.31 115 VAL A CA 1
ATOM 874 C C . VAL A 1 115 ? 12.028 6.104 -19.721 1.00 87.31 115 VAL A C 1
ATOM 876 O O . VAL A 1 115 ? 11.486 4.993 -19.668 1.00 87.31 115 VAL A O 1
ATOM 879 N N . GLU A 1 116 ? 12.176 6.793 -20.852 1.00 84.38 116 GLU A N 1
ATOM 880 C CA . GLU A 1 116 ? 11.765 6.258 -22.149 1.00 84.38 116 GLU A CA 1
ATOM 881 C C . GLU A 1 116 ? 12.613 5.046 -22.554 1.00 84.38 116 GLU A C 1
ATOM 883 O O . GLU A 1 116 ? 13.773 4.909 -22.171 1.00 84.38 116 GLU A O 1
ATOM 888 N N . ALA A 1 117 ? 12.027 4.152 -23.353 1.00 78.81 117 ALA A N 1
ATOM 889 C CA . ALA A 1 117 ? 12.687 2.932 -23.817 1.00 78.81 117 ALA A CA 1
ATOM 890 C C . ALA A 1 117 ? 14.010 3.211 -24.556 1.00 78.81 117 ALA A C 1
ATOM 892 O O . ALA A 1 117 ? 15.006 2.518 -24.349 1.00 78.81 117 ALA A O 1
ATOM 893 N N . SER A 1 118 ? 14.024 4.272 -25.362 1.00 80.69 118 SER A N 1
ATOM 894 C CA . SER A 1 118 ? 15.183 4.766 -26.113 1.00 80.69 118 SER A CA 1
ATOM 895 C C . SER A 1 118 ? 16.331 5.244 -25.218 1.00 80.69 118 SER A C 1
ATOM 897 O O . SER A 1 118 ? 17.485 5.211 -25.639 1.00 80.69 118 SER A O 1
ATOM 899 N N . GLU A 1 119 ? 16.031 5.653 -23.985 1.00 82.94 119 GLU A N 1
ATOM 900 C CA . GLU A 1 119 ? 16.983 6.214 -23.021 1.00 82.94 119 GLU A CA 1
ATOM 901 C C . GLU A 1 119 ? 17.503 5.171 -22.013 1.00 82.94 119 GLU A C 1
ATOM 903 O O . GLU A 1 119 ? 18.299 5.487 -21.123 1.00 82.94 119 GLU A O 1
ATOM 908 N N . LEU A 1 120 ? 17.079 3.908 -22.133 1.00 81.88 120 LEU A N 1
ATOM 909 C CA . LEU A 1 120 ? 17.541 2.826 -21.266 1.00 81.88 120 LEU A CA 1
ATOM 910 C C . LEU A 1 120 ? 19.028 2.536 -21.511 1.00 81.88 120 LEU A C 1
ATOM 912 O O . LEU A 1 120 ? 19.427 2.069 -22.578 1.00 81.88 120 LEU A O 1
ATOM 916 N N . THR A 1 121 ? 19.848 2.752 -20.481 1.00 76.25 121 THR A N 1
ATOM 917 C CA . THR A 1 121 ? 21.298 2.523 -20.525 1.00 76.25 121 THR A CA 1
ATOM 918 C C . THR A 1 121 ? 21.742 1.467 -19.513 1.00 76.25 121 THR A C 1
ATOM 920 O O . THR A 1 121 ? 21.195 1.338 -18.413 1.00 76.25 121 THR A O 1
ATOM 923 N N . VAL A 1 122 ? 22.753 0.682 -19.898 1.00 79.31 122 VAL A N 1
ATOM 924 C CA . VAL A 1 122 ? 23.421 -0.281 -19.015 1.00 79.31 122 VAL A CA 1
ATOM 925 C C . VAL A 1 122 ? 24.638 0.404 -18.407 1.00 79.31 122 VAL A C 1
ATOM 927 O O . VAL A 1 122 ? 25.551 0.805 -19.126 1.00 79.31 122 VAL A O 1
ATOM 930 N N . SER A 1 123 ? 24.663 0.523 -17.082 1.00 77.31 123 SER A N 1
ATOM 931 C CA . SER A 1 123 ? 25.805 1.079 -16.351 1.00 77.31 123 SER A CA 1
ATOM 932 C C . SER A 1 123 ? 26.614 -0.033 -15.684 1.00 77.31 123 SER A C 1
ATOM 934 O O . SER A 1 123 ? 26.063 -1.002 -15.151 1.00 77.31 123 SER A O 1
ATOM 936 N N . VAL A 1 124 ? 27.943 0.095 -15.726 1.00 72.81 124 VAL A N 1
ATOM 937 C CA . VAL A 1 124 ? 28.868 -0.840 -15.076 1.00 72.81 124 VAL A CA 1
ATOM 938 C C . VAL A 1 124 ? 29.123 -0.362 -13.649 1.00 72.81 124 VAL A C 1
ATOM 940 O O . VAL A 1 124 ? 29.841 0.609 -13.416 1.00 72.81 124 VAL A O 1
ATOM 943 N N . VAL A 1 125 ? 28.562 -1.064 -12.670 1.00 67.88 125 VAL A N 1
ATOM 944 C CA . VAL A 1 125 ? 28.772 -0.811 -11.241 1.00 67.88 125 VAL A CA 1
ATOM 945 C C . VAL A 1 125 ? 30.005 -1.603 -10.799 1.00 67.88 125 VAL A C 1
ATOM 947 O O . VAL A 1 125 ? 29.904 -2.570 -10.063 1.00 67.88 125 VAL A O 1
ATOM 950 N N . ARG A 1 126 ? 31.186 -1.196 -11.290 1.00 64.50 126 ARG A N 1
ATOM 951 C CA . ARG A 1 126 ? 32.508 -1.824 -11.058 1.00 64.50 126 ARG A CA 1
ATOM 952 C C . ARG A 1 126 ? 32.608 -3.305 -11.475 1.00 64.50 126 ARG A C 1
ATOM 954 O O . ARG A 1 126 ? 32.228 -4.212 -10.743 1.00 64.50 126 ARG A O 1
ATOM 961 N N . GLY A 1 127 ? 33.245 -3.537 -12.622 1.00 58.75 127 GLY A N 1
ATOM 962 C CA . GLY A 1 127 ? 33.734 -4.843 -13.074 1.00 58.75 127 GLY A CA 1
ATOM 963 C C . GLY A 1 127 ? 35.044 -4.685 -13.862 1.00 58.75 127 GLY A C 1
ATOM 964 O O . GLY A 1 127 ? 35.366 -3.563 -14.264 1.00 58.75 127 GLY A O 1
ATOM 965 N N . PRO A 1 128 ? 35.829 -5.762 -14.039 1.00 56.19 128 PRO A N 1
ATOM 966 C CA . PRO A 1 128 ? 37.106 -5.717 -14.748 1.00 56.19 128 PRO A CA 1
ATOM 967 C C . PRO A 1 128 ? 36.928 -5.419 -16.253 1.00 56.19 128 PRO A C 1
ATOM 969 O O . PRO A 1 128 ? 35.916 -5.798 -16.840 1.00 56.19 128 PRO A O 1
ATOM 972 N N . PRO A 1 129 ? 37.907 -4.761 -16.901 1.00 56.66 129 PRO A N 1
ATOM 973 C CA . PRO A 1 129 ? 37.744 -4.163 -18.231 1.00 56.66 129 PRO A CA 1
ATOM 974 C C . PRO A 1 129 ? 37.758 -5.133 -19.433 1.00 56.66 129 PRO A C 1
ATOM 976 O O . PRO A 1 129 ? 37.721 -4.658 -20.561 1.00 56.66 129 PRO A O 1
ATOM 979 N N . ASN A 1 130 ? 37.797 -6.459 -19.244 1.00 54.53 130 ASN A N 1
ATOM 980 C CA . ASN A 1 130 ? 38.220 -7.394 -20.306 1.00 54.53 130 ASN A CA 1
ATOM 981 C C . ASN A 1 130 ? 37.241 -8.531 -20.668 1.00 54.53 130 ASN A C 1
ATOM 983 O O . ASN A 1 130 ? 37.668 -9.541 -21.222 1.00 54.53 130 ASN A O 1
ATOM 987 N N . GLU A 1 131 ? 35.939 -8.400 -20.417 1.00 58.09 131 GLU A N 1
ATOM 988 C CA . GLU A 1 131 ? 34.974 -9.411 -20.884 1.00 58.09 131 GLU A CA 1
ATOM 989 C C . GLU A 1 131 ? 34.366 -9.048 -22.245 1.00 58.09 131 GLU A C 1
ATOM 991 O O . GLU A 1 131 ? 33.772 -7.982 -22.417 1.00 58.09 131 GLU A O 1
ATOM 996 N N . SER A 1 132 ? 34.482 -9.963 -23.215 1.00 53.56 132 SER A N 1
ATOM 997 C CA . SER A 1 132 ? 33.799 -9.877 -24.507 1.00 53.56 132 SER A CA 1
ATOM 998 C C . SER A 1 132 ? 32.285 -9.930 -24.290 1.00 53.56 132 SER A C 1
ATOM 1000 O O . SER A 1 132 ? 31.734 -10.964 -23.909 1.00 53.56 132 SER A O 1
ATOM 1002 N N . TYR A 1 133 ? 31.617 -8.801 -24.502 1.00 58.25 133 TYR A N 1
ATOM 1003 C CA . TYR A 1 133 ? 30.207 -8.615 -24.184 1.00 58.25 133 TYR A CA 1
ATOM 1004 C C . TYR A 1 133 ? 29.312 -8.926 -25.387 1.00 58.25 133 TYR A C 1
ATOM 1006 O O . TYR A 1 133 ? 29.510 -8.378 -26.470 1.00 58.25 133 TYR A O 1
ATOM 1014 N N . SER A 1 134 ? 28.292 -9.763 -25.184 1.00 65.06 134 SER A N 1
ATOM 1015 C CA . SER A 1 134 ? 27.150 -9.825 -26.100 1.00 65.06 134 SER A CA 1
ATOM 1016 C C . SER A 1 134 ? 26.124 -8.763 -25.688 1.00 65.06 134 SER A C 1
ATOM 1018 O O . SER A 1 134 ? 25.757 -8.718 -24.513 1.00 65.06 134 SER A O 1
ATOM 1020 N N . PRO A 1 135 ? 25.650 -7.906 -26.608 1.00 69.44 135 PRO A N 1
ATOM 1021 C CA . PRO A 1 135 ? 24.711 -6.844 -26.272 1.00 69.44 135 PRO A CA 1
ATOM 1022 C C . PRO A 1 135 ? 23.367 -7.411 -25.796 1.00 69.44 135 PRO A C 1
ATOM 1024 O O . PRO A 1 135 ? 22.724 -8.188 -26.500 1.00 69.44 135 PRO A O 1
ATOM 1027 N N . VAL A 1 136 ? 22.922 -6.996 -24.605 1.00 74.88 136 VAL A N 1
ATOM 1028 C CA . VAL A 1 136 ? 21.563 -7.275 -24.117 1.00 74.88 136 VAL A CA 1
ATOM 1029 C C . VAL A 1 136 ? 20.547 -6.557 -25.023 1.00 74.88 136 VAL A C 1
ATOM 1031 O O . VAL A 1 136 ? 20.672 -5.344 -25.211 1.00 74.88 136 VAL A O 1
ATOM 1034 N N . PRO A 1 137 ? 19.530 -7.252 -25.569 1.00 83.56 137 PRO A N 1
ATOM 1035 C CA . PRO A 1 137 ? 18.525 -6.627 -26.429 1.00 83.56 137 PRO A CA 1
ATOM 1036 C C . PRO A 1 137 ? 17.713 -5.545 -25.700 1.00 83.56 137 PRO A C 1
ATOM 1038 O O . PRO A 1 137 ? 17.241 -5.777 -24.584 1.00 83.56 137 PRO A O 1
ATOM 1041 N N . GLN A 1 138 ? 17.466 -4.399 -26.349 1.00 83.06 138 GLN A N 1
ATOM 1042 C CA . GLN A 1 138 ? 16.654 -3.311 -25.772 1.00 83.06 138 GLN A CA 1
ATOM 1043 C C . GLN A 1 138 ? 15.234 -3.761 -25.398 1.00 83.06 138 GLN A C 1
ATOM 1045 O O . GLN A 1 138 ? 14.772 -3.486 -24.295 1.00 83.06 138 GLN A O 1
ATOM 1050 N N . THR A 1 139 ? 14.583 -4.558 -26.244 1.00 85.50 139 THR A N 1
ATOM 1051 C CA . THR A 1 139 ? 13.221 -5.069 -25.999 1.00 85.50 139 THR A CA 1
ATOM 1052 C C . THR A 1 139 ? 13.106 -5.892 -24.709 1.00 85.50 139 THR A C 1
ATOM 1054 O O . THR A 1 139 ? 12.072 -5.893 -24.030 1.00 85.50 139 THR A O 1
ATOM 1057 N N . TRP A 1 140 ? 14.181 -6.580 -24.316 1.00 86.81 140 TRP A N 1
ATOM 1058 C CA . TRP A 1 140 ? 14.229 -7.324 -23.060 1.00 86.81 140 TRP A CA 1
ATOM 1059 C C . TRP A 1 140 ? 14.310 -6.382 -21.849 1.00 86.81 140 TRP A C 1
ATOM 1061 O O . TRP A 1 140 ? 13.613 -6.597 -20.852 1.00 86.81 140 TRP A O 1
ATOM 1071 N N . LEU A 1 141 ? 15.104 -5.310 -21.953 1.00 86.94 141 LEU A N 1
ATOM 1072 C CA . LEU A 1 141 ? 15.223 -4.266 -20.928 1.00 86.94 141 LEU A CA 1
ATOM 1073 C C . LEU A 1 141 ? 13.891 -3.558 -20.694 1.00 86.94 141 LEU A C 1
ATOM 1075 O O . LEU A 1 141 ? 13.449 -3.433 -19.549 1.00 86.94 141 LEU A O 1
ATOM 1079 N N . GLU A 1 142 ? 13.228 -3.172 -21.781 1.00 87.75 142 GLU A N 1
ATOM 1080 C CA . GLU A 1 142 ? 11.904 -2.550 -21.772 1.00 87.75 142 GLU A CA 1
ATOM 1081 C C . GLU A 1 142 ? 10.896 -3.413 -21.016 1.00 87.75 142 GLU A C 1
ATOM 1083 O O . GLU A 1 142 ? 10.262 -2.962 -20.058 1.00 87.75 142 GLU A O 1
ATOM 1088 N N . THR A 1 143 ? 10.806 -4.690 -21.394 1.00 90.19 143 THR A N 1
ATOM 1089 C CA . THR A 1 143 ? 9.861 -5.638 -20.795 1.00 90.19 143 THR A CA 1
ATOM 1090 C C . THR A 1 143 ? 10.104 -5.787 -19.292 1.00 90.19 143 THR A C 1
ATOM 1092 O O . THR A 1 143 ? 9.164 -5.761 -18.489 1.00 90.19 143 THR A O 1
ATOM 1095 N N . ARG A 1 144 ? 11.371 -5.899 -18.874 1.00 89.19 144 ARG A N 1
ATOM 1096 C CA . ARG A 1 144 ? 11.737 -6.037 -17.458 1.00 89.19 144 ARG A CA 1
ATOM 1097 C C . ARG A 1 144 ? 11.472 -4.764 -16.656 1.00 89.19 144 ARG A C 1
ATOM 1099 O O . ARG A 1 144 ? 10.947 -4.859 -15.541 1.00 89.19 144 ARG A O 1
ATOM 1106 N N . CYS A 1 145 ? 11.786 -3.591 -17.203 1.00 89.69 145 CYS A N 1
ATOM 1107 C CA . CYS A 1 145 ? 11.489 -2.314 -16.557 1.00 89.69 145 CYS A CA 1
ATOM 1108 C C . CYS A 1 145 ? 9.977 -2.097 -16.413 1.00 89.69 145 CYS A C 1
ATOM 1110 O O . CYS A 1 145 ? 9.511 -1.785 -15.313 1.00 89.69 145 CYS A O 1
ATOM 1112 N N . ALA A 1 146 ? 9.198 -2.360 -17.466 1.00 89.31 146 ALA A N 1
ATOM 1113 C CA . ALA A 1 146 ? 7.739 -2.277 -17.430 1.00 89.31 146 ALA A CA 1
ATOM 1114 C C . ALA A 1 146 ? 7.139 -3.221 -16.374 1.00 89.31 146 ALA A C 1
ATOM 1116 O O . ALA A 1 146 ? 6.286 -2.818 -15.576 1.00 89.31 146 ALA A O 1
ATOM 1117 N N . GLN A 1 147 ? 7.629 -4.463 -16.292 1.00 89.12 147 GLN A N 1
ATOM 1118 C CA . GLN A 1 147 ? 7.181 -5.422 -15.281 1.00 89.12 147 GLN A CA 1
ATOM 1119 C C . GLN A 1 147 ? 7.501 -4.948 -13.854 1.00 89.12 147 GLN A C 1
ATOM 1121 O O . GLN A 1 147 ? 6.657 -5.063 -12.961 1.00 89.12 147 GLN A O 1
ATOM 1126 N N . LYS A 1 148 ? 8.696 -4.392 -13.621 1.00 86.69 148 LYS A N 1
ATOM 1127 C CA . LYS A 1 148 ? 9.109 -3.910 -12.294 1.00 86.69 148 LYS A CA 1
ATOM 1128 C C . LYS A 1 148 ? 8.325 -2.675 -11.856 1.00 86.69 148 LYS A C 1
ATOM 1130 O O . LYS A 1 148 ? 7.926 -2.599 -10.693 1.00 86.69 148 LYS A O 1
ATOM 1135 N N . LEU A 1 149 ? 8.055 -1.752 -12.779 1.00 87.44 149 LEU A N 1
ATOM 1136 C CA . LEU A 1 149 ? 7.176 -0.604 -12.544 1.00 87.44 149 LEU A CA 1
ATOM 1137 C C . LEU A 1 149 ? 5.757 -1.063 -12.195 1.00 87.44 149 LEU A C 1
ATOM 1139 O O . LEU A 1 149 ? 5.204 -0.622 -11.187 1.00 87.44 149 LEU A O 1
ATOM 1143 N N . ARG A 1 150 ? 5.202 -2.019 -12.950 1.00 86.06 150 ARG A N 1
ATOM 1144 C CA . ARG A 1 150 ? 3.884 -2.607 -12.664 1.00 86.06 150 ARG A CA 1
ATOM 1145 C C . ARG A 1 150 ? 3.833 -3.269 -11.287 1.00 86.06 150 ARG A C 1
ATOM 1147 O O . ARG A 1 150 ? 2.868 -3.067 -10.554 1.00 86.06 150 ARG A O 1
ATOM 1154 N N . TYR A 1 151 ? 4.863 -4.027 -10.913 1.00 83.44 151 TYR A N 1
ATOM 1155 C CA . TYR A 1 151 ? 4.950 -4.639 -9.585 1.00 83.44 151 TYR A CA 1
ATOM 1156 C C . TYR A 1 151 ? 4.955 -3.580 -8.477 1.00 83.44 151 TYR A C 1
ATOM 1158 O O . TYR A 1 151 ? 4.157 -3.660 -7.546 1.00 83.44 151 TYR A O 1
ATOM 1166 N N . ARG A 1 152 ? 5.788 -2.541 -8.612 1.00 86.25 152 ARG A N 1
ATOM 1167 C CA . ARG A 1 152 ? 5.848 -1.427 -7.652 1.00 86.25 152 ARG A CA 1
ATOM 1168 C C . ARG A 1 152 ? 4.524 -0.685 -7.531 1.00 86.25 152 ARG A C 1
ATOM 1170 O O . ARG A 1 152 ? 4.129 -0.353 -6.417 1.00 86.25 152 ARG A O 1
ATOM 1177 N N . LEU A 1 153 ? 3.830 -0.462 -8.646 1.00 85.62 153 LEU A N 1
ATOM 1178 C CA . LEU A 1 153 ? 2.507 0.155 -8.643 1.00 85.62 153 LEU A CA 1
ATOM 1179 C C . LEU A 1 153 ? 1.504 -0.697 -7.856 1.00 85.62 153 LEU A C 1
ATOM 1181 O O . LEU A 1 153 ? 0.783 -0.159 -7.019 1.00 85.62 153 LEU A O 1
ATOM 1185 N N . MET A 1 154 ? 1.495 -2.018 -8.062 1.00 82.81 154 MET A N 1
ATOM 1186 C CA . MET A 1 154 ? 0.643 -2.922 -7.281 1.00 82.81 154 MET A CA 1
ATOM 1187 C C . MET A 1 154 ? 1.010 -2.912 -5.792 1.00 82.81 154 MET A C 1
ATOM 1189 O O . MET A 1 154 ? 0.117 -2.846 -4.950 1.00 82.81 154 MET A O 1
ATOM 1193 N N . SER A 1 155 ? 2.302 -2.910 -5.446 1.00 81.25 155 SER A N 1
ATOM 1194 C CA . SER A 1 155 ? 2.741 -2.782 -4.050 1.00 81.25 155 SER A CA 1
ATOM 1195 C C . SER A 1 155 ? 2.288 -1.458 -3.422 1.00 81.25 155 SER A C 1
ATOM 1197 O O . SER A 1 155 ? 1.814 -1.452 -2.288 1.00 81.25 155 SER A O 1
ATOM 1199 N N . ALA A 1 156 ? 2.392 -0.342 -4.149 1.00 84.88 156 ALA A N 1
ATOM 1200 C CA . ALA A 1 156 ? 2.006 0.980 -3.658 1.00 84.88 156 ALA A CA 1
ATOM 1201 C C . ALA A 1 156 ? 0.485 1.136 -3.507 1.00 84.88 156 ALA A C 1
ATOM 1203 O O . ALA A 1 156 ? 0.022 1.606 -2.469 1.00 84.88 156 ALA A O 1
ATOM 1204 N N . ALA A 1 157 ? -0.295 0.697 -4.502 1.00 84.56 157 ALA A N 1
ATOM 1205 C CA . ALA A 1 157 ? -1.757 0.623 -4.411 1.00 84.56 157 ALA A CA 1
ATOM 1206 C C . ALA A 1 157 ? -2.191 -0.258 -3.236 1.00 84.56 157 ALA A C 1
ATOM 1208 O O . ALA A 1 157 ? -3.175 -0.005 -2.547 1.00 84.56 157 ALA A O 1
ATOM 1209 N N . GLY A 1 158 ? -1.402 -1.285 -2.979 1.00 80.44 158 GLY A N 1
ATOM 1210 C CA . GLY A 1 158 ? -1.617 -2.144 -1.859 1.00 80.44 158 GLY A CA 1
ATOM 1211 C C . GLY A 1 158 ? -1.433 -1.482 -0.492 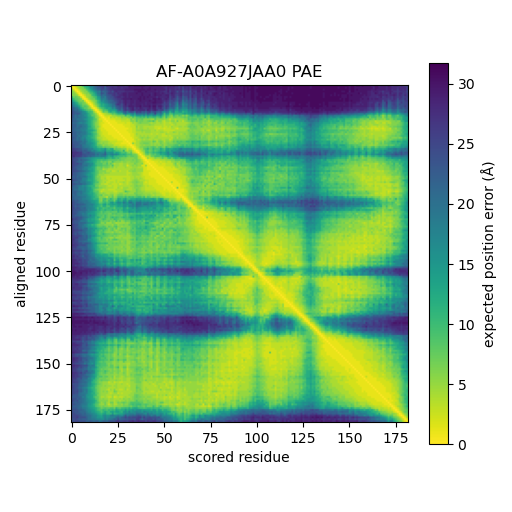1.00 80.44 158 GLY A C 1
ATOM 1212 O O . GLY A 1 158 ? -2.321 -1.478 0.368 1.00 80.44 158 GLY A O 1
ATOM 1213 N N . LEU A 1 159 ? -0.260 -0.890 -0.290 1.00 82.88 159 LEU A N 1
ATOM 1214 C CA . LEU A 1 159 ? 0.061 -0.154 0.929 1.00 82.88 159 LEU A CA 1
ATOM 1215 C C . LEU A 1 159 ? -0.923 1.000 1.179 1.00 82.88 159 LEU A C 1
ATOM 1217 O O . LEU A 1 159 ? -1.270 1.257 2.335 1.00 82.88 159 LEU A O 1
ATOM 1221 N N . SER A 1 160 ? -1.435 1.643 0.125 1.00 84.62 160 SER A N 1
ATOM 1222 C CA . SER A 1 160 ? -2.428 2.711 0.256 1.00 84.62 160 SER A CA 1
ATOM 1223 C C . SER A 1 160 ? -3.787 2.204 0.751 1.00 84.62 160 SER A C 1
ATOM 1225 O O . SER A 1 160 ? -4.388 2.850 1.610 1.00 84.62 160 SER A O 1
ATOM 1227 N N . VAL A 1 161 ? -4.246 1.024 0.312 1.00 84.94 161 VAL A N 1
ATOM 1228 C CA . VAL A 1 161 ? -5.470 0.384 0.835 1.00 84.94 161 VAL A CA 1
ATOM 1229 C C . VAL A 1 161 ? -5.328 0.068 2.325 1.00 84.94 161 VAL A C 1
ATOM 1231 O O . VAL A 1 161 ? -6.221 0.386 3.115 1.00 84.94 161 VAL A O 1
ATOM 1234 N N . VAL A 1 162 ? -4.192 -0.508 2.734 1.00 83.75 162 VAL A N 1
ATOM 1235 C CA . VAL A 1 162 ? -3.902 -0.783 4.153 1.00 83.75 162 VAL A CA 1
ATOM 1236 C C . VAL A 1 162 ? -3.904 0.517 4.959 1.00 83.75 162 VAL A C 1
ATOM 1238 O O . VAL A 1 162 ? -4.585 0.606 5.985 1.00 83.75 162 VAL A O 1
ATOM 1241 N N . ALA A 1 163 ? -3.198 1.543 4.478 1.00 83.50 163 ALA A N 1
ATOM 1242 C CA . ALA A 1 163 ? -3.141 2.848 5.126 1.00 83.50 163 ALA A CA 1
ATOM 1243 C C . ALA A 1 163 ? -4.534 3.476 5.280 1.00 83.50 163 ALA A C 1
ATOM 1245 O O . ALA A 1 163 ? -4.876 3.952 6.364 1.00 83.50 163 ALA A O 1
ATOM 1246 N N . ALA A 1 164 ? -5.361 3.424 4.232 1.00 86.62 164 ALA A N 1
ATOM 1247 C CA . ALA A 1 164 ? -6.722 3.948 4.248 1.00 86.62 164 ALA A CA 1
ATOM 1248 C C . ALA A 1 164 ? -7.597 3.233 5.288 1.00 86.62 164 ALA A C 1
ATOM 1250 O O . ALA A 1 164 ? -8.288 3.887 6.067 1.00 86.62 164 ALA A O 1
ATOM 1251 N N . LEU A 1 165 ? -7.535 1.902 5.366 1.00 85.44 165 LEU A N 1
ATOM 1252 C CA . LEU A 1 165 ? -8.308 1.125 6.341 1.00 85.44 165 LEU A CA 1
ATOM 1253 C C . LEU A 1 165 ? -7.887 1.426 7.784 1.00 85.44 165 LEU A C 1
ATOM 1255 O O . LEU A 1 165 ? -8.743 1.590 8.659 1.00 85.44 165 LEU A O 1
ATOM 1259 N N . ILE A 1 166 ? -6.582 1.549 8.035 1.00 84.44 166 ILE A N 1
ATOM 1260 C CA . ILE A 1 166 ? -6.066 1.937 9.352 1.00 84.44 166 ILE A CA 1
ATOM 1261 C C . ILE A 1 166 ? -6.493 3.374 9.689 1.00 84.44 166 ILE A C 1
ATOM 1263 O O . ILE A 1 166 ? -6.918 3.629 10.817 1.00 84.44 166 ILE A O 1
ATOM 1267 N N . ALA A 1 167 ? -6.464 4.298 8.724 1.00 85.50 167 ALA A N 1
ATOM 1268 C CA . ALA A 1 167 ? -6.918 5.675 8.912 1.00 85.50 167 ALA A CA 1
ATOM 1269 C C . ALA A 1 167 ? -8.424 5.752 9.219 1.00 85.50 167 ALA A C 1
ATOM 1271 O O . ALA A 1 167 ? -8.825 6.415 10.176 1.00 85.50 167 ALA A O 1
ATOM 1272 N N . VAL A 1 168 ? -9.268 5.016 8.487 1.00 86.12 168 VAL A N 1
ATOM 1273 C CA . VAL A 1 168 ? -10.713 4.910 8.768 1.00 86.12 168 VAL A CA 1
ATOM 1274 C C . VAL A 1 168 ? -10.949 4.358 10.175 1.00 86.12 168 VAL A C 1
ATOM 1276 O O . VAL A 1 168 ? -11.795 4.862 10.924 1.00 86.12 168 VAL A O 1
ATOM 1279 N N . ARG A 1 169 ? -10.168 3.353 10.582 1.00 83.88 169 ARG A N 1
ATOM 1280 C CA . ARG A 1 169 ? -10.231 2.811 11.942 1.00 83.88 169 ARG A CA 1
ATOM 1281 C C . ARG A 1 169 ? -9.814 3.851 12.986 1.00 83.88 169 ARG A C 1
ATOM 1283 O O . ARG A 1 169 ? -10.523 4.003 13.982 1.00 83.88 169 ARG A O 1
ATOM 1290 N N . ALA A 1 170 ? -8.747 4.610 12.732 1.00 85.19 170 ALA A N 1
ATOM 1291 C CA . ALA A 1 170 ? -8.278 5.704 13.582 1.00 85.19 170 ALA A CA 1
ATOM 1292 C C . ALA A 1 170 ? -9.353 6.783 13.767 1.00 85.19 170 ALA A C 1
ATOM 1294 O O . ALA A 1 170 ? -9.663 7.148 14.899 1.00 85.19 170 ALA A O 1
ATOM 1295 N N . VAL A 1 171 ? -10.012 7.220 12.689 1.00 85.19 171 VAL A N 1
ATOM 1296 C CA . VAL A 1 171 ? -11.143 8.167 12.753 1.00 85.19 171 VAL A CA 1
ATOM 1297 C C . VAL A 1 171 ? -12.243 7.651 13.685 1.00 85.19 171 VAL A C 1
ATOM 1299 O O . VAL A 1 171 ? -12.838 8.411 14.453 1.00 85.19 171 VAL A O 1
ATOM 1302 N N . GLY A 1 172 ? -12.482 6.341 13.679 1.00 79.94 172 GLY A N 1
ATOM 1303 C CA . GLY A 1 172 ? -13.430 5.710 14.586 1.00 79.94 172 GLY A CA 1
ATOM 1304 C C . GLY A 1 172 ? -13.062 5.781 16.068 1.00 79.94 172 GLY A C 1
ATOM 1305 O O . GLY A 1 172 ? -13.945 5.694 16.918 1.00 79.94 172 GLY A O 1
ATOM 1306 N N . HIS A 1 173 ? -11.789 5.951 16.404 1.00 81.81 173 HIS A N 1
ATOM 1307 C CA . HIS A 1 173 ? -11.365 6.162 17.784 1.00 81.81 173 HIS A CA 1
ATOM 1308 C C . HIS A 1 173 ? -11.629 7.593 18.271 1.00 81.81 173 HIS A C 1
ATOM 1310 O O . HIS A 1 173 ? -11.889 7.785 19.457 1.00 81.81 173 HIS A O 1
ATOM 1316 N N . PHE A 1 174 ? -11.617 8.577 17.368 1.00 80.81 174 PHE A N 1
ATOM 1317 C CA . PHE A 1 174 ? -11.831 9.988 17.705 1.00 80.81 174 PHE A CA 1
ATOM 1318 C C . PHE A 1 174 ? -13.302 10.415 17.642 1.00 80.81 174 PHE A C 1
ATOM 1320 O O . PHE A 1 174 ? -13.698 11.376 18.301 1.00 80.81 174 PHE A O 1
ATOM 1327 N N . ARG A 1 175 ? -14.140 9.697 16.885 1.00 81.69 175 ARG A N 1
ATOM 1328 C CA . ARG A 1 175 ? -15.574 9.997 16.790 1.00 81.69 175 ARG A CA 1
ATOM 1329 C C . ARG A 1 175 ? -16.372 9.447 17.982 1.00 81.69 175 ARG A C 1
ATOM 1331 O O . ARG A 1 175 ? -16.137 8.315 18.413 1.00 81.69 175 ARG A O 1
ATOM 1338 N N . PRO A 1 176 ? -17.379 10.189 18.484 1.00 73.88 176 PRO A N 1
ATOM 1339 C CA . PRO A 1 176 ? -18.312 9.660 19.476 1.00 73.88 176 PRO A CA 1
ATOM 1340 C C . PRO A 1 176 ? -19.041 8.416 18.929 1.00 73.88 176 PRO A C 1
ATOM 1342 O O . PRO A 1 176 ? -19.229 8.294 17.714 1.00 73.88 176 PRO A O 1
ATOM 1345 N N . PRO A 1 177 ? -19.381 7.426 19.776 1.00 71.00 177 PRO A N 1
ATOM 1346 C CA . PRO A 1 177 ? -20.180 6.279 19.349 1.00 71.00 177 PRO A CA 1
ATOM 1347 C C . PRO A 1 177 ? -21.562 6.747 18.877 1.00 71.00 177 PRO A C 1
ATOM 1349 O O . PRO A 1 177 ? -22.122 7.677 19.453 1.00 71.00 177 PRO A O 1
ATOM 1352 N N . ALA A 1 178 ? -22.092 6.116 17.828 1.00 68.62 178 ALA A N 1
ATOM 1353 C CA . ALA A 1 178 ? -23.462 6.372 17.400 1.00 68.62 178 ALA A CA 1
ATOM 1354 C C . ALA A 1 178 ? -24.434 5.931 18.512 1.00 68.62 178 ALA A C 1
ATOM 1356 O O . ALA A 1 178 ? -24.169 4.909 19.157 1.00 68.62 178 ALA A O 1
ATOM 1357 N N . PRO A 1 179 ? -25.527 6.674 18.761 1.00 60.47 179 PRO A N 1
ATOM 1358 C CA . PRO A 1 179 ? -26.571 6.208 19.662 1.00 60.47 179 PRO A CA 1
ATOM 1359 C C . PRO A 1 179 ? -27.134 4.888 19.121 1.00 60.47 179 PRO A C 1
ATOM 1361 O O . PRO A 1 179 ? -27.396 4.764 17.923 1.00 60.47 179 PRO A O 1
ATOM 1364 N N . LEU A 1 180 ? -27.268 3.890 19.997 1.00 58.31 180 LEU A N 1
ATOM 1365 C CA . LEU A 1 180 ? -28.014 2.674 19.683 1.00 58.31 180 LEU A CA 1
ATOM 1366 C C . LEU A 1 180 ? -29.454 3.113 19.396 1.00 58.31 180 LEU A C 1
ATOM 1368 O O . LEU A 1 180 ? -30.091 3.704 20.262 1.00 58.31 180 LEU A O 1
ATOM 1372 N N . ARG A 1 181 ? -29.918 2.915 18.159 1.00 56.09 181 ARG A N 1
ATOM 1373 C CA . ARG A 1 181 ? -31.351 2.942 17.864 1.00 56.09 181 ARG A CA 1
ATOM 1374 C C . ARG A 1 181 ? -31.904 1.621 18.385 1.00 56.09 181 ARG A C 1
ATOM 1376 O O . ARG A 1 181 ? -31.502 0.576 17.870 1.00 56.09 181 ARG A O 1
ATOM 1383 N N . ASP A 1 182 ? -32.699 1.716 19.445 1.00 46.19 182 ASP A N 1
ATOM 1384 C CA . ASP A 1 182 ? -33.537 0.631 19.957 1.00 46.19 182 ASP A CA 1
ATOM 1385 C C . ASP A 1 182 ? -34.590 0.216 18.918 1.00 46.19 182 ASP A C 1
ATOM 1387 O O . ASP A 1 182 ? -35.045 1.102 18.152 1.00 46.19 182 ASP A O 1
#

Organism: NCBI:txid2742202